Protein AF-A0A7J4LMT1-F1 (afdb_monomer_lite)

pLDDT: mean 94.05, std 6.97, range [49.12, 98.62]

Radius of gyration: 19.36 Å; chains: 1; bounding box: 52×40×55 Å

Foldseek 3Di:
DVVVVVVVVVVVLVVVLVVQVVLCVVLVAPLNVLVVVLSVLVCQQPDCDPVCVVVVDRLVLAAVSVLVSLLRNQLSVQLSVVRSPDHDDPLSNLVSNLRSLLSLLVLLVVLCVCLVVSVVVNGHHCSPPPDNLVSLVSSLVSLVVSVVSQVVCCVVVSAPCQLCVLVVLVVQLCPLAVVVCVVVVSDDDPVCVVNVVSNVVSSVVSVVSNVVSRPVPD

Secondary structure (DSSP, 8-state):
-HHHHHHHHHHHHHHHHHHHHHHHHHHTS-HHHHHHHHHHHHHHHH-SSSHHHHTS--GGGBHHHHHHHHHHHHHHHHHHHHHHHS---HHHHHHHHHHHHHHHHHHHHHHHHHHHHHHHTT-B-HHHHS-HHHHHHHHHHHHHHHHHHHHHHHHTTSS-GGGGGGHHHHHHHIIIIIHHHHHTTT---GGGHHHHHHHHHHHHHHHHHHHHHHHTT-

Structure (mmCIF, N/CA/C/O backbone):
data_AF-A0A7J4LMT1-F1
#
_entry.id   AF-A0A7J4LMT1-F1
#
loop_
_atom_site.group_PDB
_atom_site.id
_atom_site.type_symbol
_atom_site.label_atom_id
_atom_site.label_alt_id
_atom_site.label_comp_id
_atom_site.label_asym_id
_atom_site.label_entity_id
_atom_site.label_seq_id
_atom_site.pdbx_PDB_ins_code
_atom_site.Cartn_x
_atom_site.Cartn_y
_atom_site.Cartn_z
_atom_site.occupancy
_atom_site.B_iso_or_equiv
_atom_site.auth_seq_id
_atom_site.auth_comp_id
_atom_site.auth_asym_id
_atom_site.auth_atom_id
_atom_site.pdbx_PDB_model_num
ATOM 1 N N . SER A 1 1 ? 27.394 -1.613 14.111 1.00 83.00 1 SER A N 1
ATOM 2 C CA . SER A 1 1 ? 27.599 -3.050 13.812 1.00 83.00 1 SER A CA 1
ATOM 3 C C . SER A 1 1 ? 26.241 -3.722 13.589 1.00 83.00 1 SER A C 1
ATOM 5 O O . SER A 1 1 ? 25.228 -3.124 13.944 1.00 83.00 1 SER A O 1
ATOM 7 N N . LYS A 1 2 ? 26.179 -4.940 13.019 1.00 80.94 2 LYS A N 1
ATOM 8 C CA . LYS A 1 2 ? 24.916 -5.699 12.830 1.00 80.94 2 LYS A CA 1
ATOM 9 C C . LYS A 1 2 ? 24.119 -5.842 14.138 1.00 80.94 2 LYS A C 1
ATOM 11 O O . LYS A 1 2 ? 22.902 -5.702 14.136 1.00 80.94 2 LYS A O 1
ATOM 16 N N . ASN A 1 3 ? 24.821 -6.029 15.255 1.00 87.12 3 ASN A N 1
ATOM 17 C CA . ASN A 1 3 ? 24.217 -6.166 16.581 1.00 87.12 3 ASN A CA 1
ATOM 18 C C . ASN A 1 3 ? 23.537 -4.870 17.046 1.00 87.12 3 ASN A C 1
ATOM 20 O O . ASN A 1 3 ? 22.431 -4.930 17.572 1.00 87.12 3 ASN A O 1
ATOM 24 N N . SER A 1 4 ? 24.137 -3.702 16.784 1.00 91.81 4 SER A N 1
ATOM 25 C CA . SER A 1 4 ? 23.512 -2.409 17.102 1.00 91.81 4 SER A CA 1
ATOM 26 C C . SER A 1 4 ? 22.174 -2.234 16.382 1.00 91.81 4 SER A C 1
ATOM 28 O O . SER A 1 4 ? 21.208 -1.811 17.002 1.00 91.81 4 SER A O 1
ATOM 30 N N . ALA A 1 5 ? 22.090 -2.602 15.098 1.00 89.50 5 ALA A N 1
ATOM 31 C CA . ALA A 1 5 ? 20.853 -2.477 14.323 1.00 89.50 5 ALA A CA 1
ATOM 32 C C . ALA A 1 5 ? 19.734 -3.391 14.854 1.00 89.50 5 ALA A C 1
ATOM 34 O O . ALA A 1 5 ? 18.585 -2.965 14.937 1.00 89.50 5 ALA A O 1
ATOM 35 N N . ILE A 1 6 ? 20.072 -4.620 15.261 1.00 87.94 6 ILE A N 1
ATOM 36 C CA . ILE A 1 6 ? 19.113 -5.558 15.867 1.00 87.94 6 ILE A CA 1
ATOM 37 C C . ILE A 1 6 ? 18.591 -5.005 17.196 1.00 87.94 6 ILE A C 1
ATOM 39 O O . ILE A 1 6 ? 17.384 -4.985 17.412 1.00 87.94 6 ILE A O 1
ATOM 43 N N . ILE A 1 7 ? 19.486 -4.521 18.063 1.00 91.56 7 ILE A N 1
ATOM 44 C CA . ILE A 1 7 ? 19.114 -3.947 19.364 1.00 91.56 7 ILE A CA 1
ATOM 45 C C . ILE A 1 7 ? 18.220 -2.720 19.172 1.00 91.56 7 ILE A C 1
ATOM 47 O O . ILE A 1 7 ? 17.173 -2.630 19.805 1.00 91.56 7 ILE A O 1
ATOM 51 N N . ILE A 1 8 ? 18.585 -1.812 18.261 1.00 94.12 8 ILE A N 1
ATOM 52 C CA . ILE A 1 8 ? 17.772 -0.632 17.942 1.00 94.12 8 ILE A CA 1
ATOM 53 C C . ILE A 1 8 ? 16.391 -1.059 17.437 1.00 94.12 8 ILE A C 1
ATOM 55 O O . ILE A 1 8 ? 15.389 -0.556 17.931 1.00 94.12 8 ILE A O 1
ATOM 59 N N . SER A 1 9 ? 16.319 -2.016 16.506 1.00 91.75 9 SER A N 1
ATOM 60 C CA . SER A 1 9 ? 15.040 -2.524 15.997 1.00 91.75 9 SER A CA 1
ATOM 61 C C . SER A 1 9 ? 14.179 -3.114 17.114 1.00 91.75 9 SER A C 1
ATOM 63 O O . SER A 1 9 ? 12.991 -2.818 17.181 1.00 91.75 9 SER A O 1
ATOM 65 N N . LEU A 1 10 ? 14.758 -3.916 18.012 1.00 91.88 10 LEU A N 1
ATOM 66 C CA . LEU A 1 10 ? 14.037 -4.488 19.152 1.00 91.88 10 LEU A CA 1
ATOM 67 C C . LEU A 1 10 ? 13.510 -3.400 20.091 1.00 91.88 10 LEU A C 1
ATOM 69 O O . LEU A 1 10 ? 12.338 -3.431 20.450 1.00 91.88 10 LEU A O 1
ATOM 73 N N . ILE A 1 11 ? 14.342 -2.417 20.442 1.00 95.62 11 ILE A N 1
ATOM 74 C CA . ILE A 1 11 ? 13.939 -1.291 21.295 1.00 95.62 11 ILE A CA 1
ATOM 75 C C . ILE A 1 11 ? 12.791 -0.511 20.645 1.00 95.62 11 ILE A C 1
ATOM 77 O O . ILE A 1 11 ? 11.803 -0.225 21.312 1.00 95.62 11 ILE A O 1
ATOM 81 N N . VAL A 1 12 ? 12.876 -0.216 19.344 1.00 95.38 12 VAL A N 1
ATOM 82 C CA . VAL A 1 12 ? 11.820 0.506 18.617 1.00 95.38 12 VAL A CA 1
ATOM 83 C C . VAL A 1 12 ? 10.509 -0.282 18.608 1.00 95.38 12 VAL A C 1
ATOM 85 O O . VAL A 1 12 ? 9.461 0.300 18.876 1.00 95.38 12 VAL A O 1
ATOM 88 N N . TYR A 1 13 ? 10.548 -1.595 18.360 1.00 94.12 13 TYR A N 1
ATOM 89 C CA . TYR A 1 13 ? 9.349 -2.439 18.412 1.00 94.12 13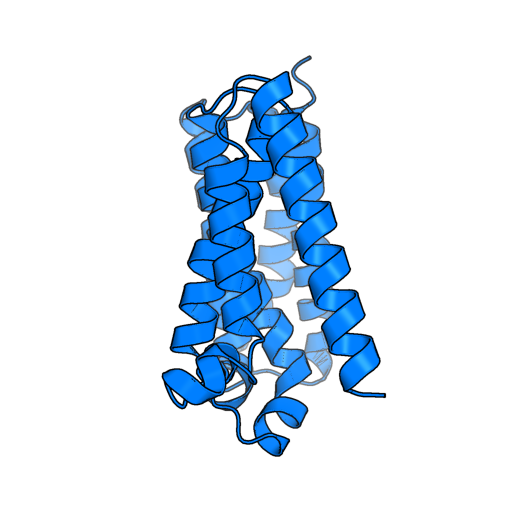 TYR A CA 1
ATOM 90 C C . TYR A 1 13 ? 8.757 -2.520 19.824 1.00 94.12 13 TYR A C 1
ATOM 92 O O . TYR A 1 13 ? 7.540 -2.448 19.971 1.00 94.12 13 TYR A O 1
ATOM 100 N N . LEU A 1 14 ? 9.590 -2.628 20.864 1.00 95.38 14 LEU A N 1
ATOM 101 C CA . LEU A 1 14 ? 9.129 -2.649 22.255 1.00 95.38 14 LEU A CA 1
ATOM 102 C C . LEU A 1 14 ? 8.484 -1.322 22.660 1.00 95.38 14 LEU A C 1
ATOM 104 O O . LEU A 1 14 ? 7.406 -1.335 23.247 1.00 95.38 14 LEU A O 1
ATOM 108 N N . ILE A 1 15 ? 9.103 -0.189 22.309 1.00 97.69 15 ILE A N 1
ATOM 109 C CA . ILE A 1 15 ? 8.527 1.142 22.543 1.00 97.69 15 ILE A CA 1
ATOM 110 C C . ILE A 1 15 ? 7.192 1.260 21.806 1.00 97.69 15 ILE A C 1
ATOM 112 O O . ILE A 1 15 ? 6.196 1.623 22.420 1.00 97.69 15 ILE A O 1
ATOM 116 N N . PHE A 1 16 ? 7.149 0.894 20.522 1.00 96.69 16 PHE A N 1
ATOM 117 C CA . PHE A 1 16 ? 5.925 0.923 19.725 1.00 96.69 16 PHE A CA 1
ATOM 118 C C . PHE A 1 16 ? 4.801 0.092 20.360 1.00 96.69 16 PHE A C 1
ATOM 120 O O . PHE A 1 16 ? 3.700 0.604 20.552 1.00 96.69 16 PHE A O 1
ATOM 127 N N . LEU A 1 17 ? 5.073 -1.163 20.734 1.00 96.94 17 LEU A N 1
ATOM 128 C CA . LEU A 1 17 ? 4.076 -2.044 21.346 1.00 96.94 17 LEU A CA 1
ATOM 129 C C . LEU A 1 17 ? 3.626 -1.542 22.722 1.00 96.94 17 LEU A C 1
ATOM 131 O O . LEU A 1 17 ? 2.436 -1.600 23.017 1.00 96.94 17 LEU A O 1
ATOM 135 N N . ALA A 1 18 ? 4.537 -1.004 23.538 1.00 97.81 18 ALA A N 1
ATOM 136 C CA . ALA A 1 18 ? 4.193 -0.403 24.825 1.00 97.81 18 ALA A CA 1
ATOM 137 C C . ALA A 1 18 ? 3.311 0.844 24.653 1.00 97.81 18 ALA A C 1
ATOM 139 O O . ALA A 1 18 ? 2.318 0.997 25.360 1.00 97.81 18 ALA A O 1
ATOM 140 N N . THR A 1 19 ? 3.625 1.710 23.682 1.00 97.88 19 THR A N 1
ATOM 141 C CA . THR A 1 19 ? 2.799 2.878 23.345 1.00 97.88 19 THR A CA 1
ATOM 142 C C . THR A 1 19 ? 1.418 2.455 22.858 1.00 97.88 19 THR A C 1
ATOM 144 O O . THR A 1 19 ? 0.416 2.983 23.332 1.00 97.88 19 THR A O 1
ATOM 147 N N . VAL A 1 20 ? 1.343 1.481 21.948 1.00 97.69 20 VAL A N 1
ATOM 148 C CA . VAL A 1 20 ? 0.069 0.948 21.455 1.00 97.69 20 VAL A CA 1
ATOM 149 C C . VAL A 1 20 ? -0.751 0.355 22.594 1.00 97.69 20 VAL A C 1
ATOM 151 O O . VAL A 1 20 ? -1.939 0.647 22.670 1.00 97.69 20 VAL A O 1
ATOM 154 N N . LEU A 1 21 ? -0.140 -0.437 23.480 1.00 98.12 21 LEU A N 1
ATOM 155 C CA . LEU A 1 21 ? -0.819 -1.021 24.636 1.00 98.12 21 LEU A CA 1
ATOM 156 C C . LEU A 1 21 ? -1.371 0.071 25.559 1.00 98.12 21 LEU A C 1
ATOM 158 O O . LEU A 1 21 ? -2.546 0.031 25.903 1.00 98.12 21 LEU A O 1
ATOM 162 N N . ALA A 1 22 ? -0.567 1.086 25.885 1.00 98.00 22 ALA A N 1
ATOM 163 C CA . ALA A 1 22 ? -1.003 2.204 26.717 1.00 98.00 22 ALA A CA 1
ATOM 164 C C . ALA A 1 22 ? -2.189 2.965 26.098 1.00 98.00 22 ALA A C 1
ATOM 166 O O . ALA A 1 22 ? -3.151 3.273 26.798 1.00 98.00 22 ALA A O 1
ATOM 167 N N . ILE A 1 23 ? -2.160 3.227 24.784 1.00 97.69 23 ILE A N 1
ATOM 168 C CA . ILE A 1 23 ? -3.283 3.861 24.070 1.00 97.69 23 ILE A CA 1
ATOM 169 C C . ILE A 1 23 ? -4.504 2.929 24.043 1.00 97.69 23 ILE A C 1
ATOM 171 O O . ILE A 1 23 ? -5.629 3.399 24.201 1.00 97.69 23 ILE A O 1
ATOM 175 N N . SER A 1 24 ? -4.296 1.622 23.861 1.00 97.75 24 SER A N 1
ATOM 176 C CA . SER A 1 24 ? -5.345 0.593 23.880 1.00 97.75 24 SER A CA 1
ATOM 177 C C . SER A 1 24 ? -6.113 0.617 25.200 1.00 97.75 24 SER A C 1
ATOM 179 O O . SER A 1 24 ? -7.333 0.749 25.186 1.00 97.75 24 SER A O 1
ATOM 181 N N . GLU A 1 25 ? -5.393 0.576 26.323 1.00 97.62 25 GLU A N 1
ATOM 182 C CA . GLU A 1 25 ? -5.969 0.621 27.670 1.00 97.62 25 GLU A CA 1
ATOM 183 C C . GLU A 1 25 ? -6.637 1.972 27.952 1.00 97.62 25 GLU A C 1
ATOM 185 O O . GLU A 1 25 ? -7.781 2.020 28.395 1.00 97.62 25 GLU A O 1
ATOM 190 N N . PHE A 1 26 ? -5.966 3.084 27.626 1.00 97.56 26 PHE A N 1
ATOM 191 C CA . PHE A 1 26 ? -6.499 4.428 27.870 1.00 97.56 26 PHE A CA 1
ATOM 192 C C . PHE A 1 26 ? -7.794 4.707 27.096 1.00 97.56 26 PHE A C 1
ATOM 194 O O . PHE A 1 26 ? -8.701 5.357 27.610 1.00 97.56 26 PHE A O 1
ATOM 201 N N . SER A 1 27 ? -7.886 4.229 25.853 1.00 96.81 27 SER A N 1
ATOM 202 C CA . SER A 1 27 ? -9.068 4.424 25.004 1.00 96.81 27 SER A CA 1
ATOM 203 C C . SER A 1 27 ? -10.137 3.339 25.167 1.00 96.81 27 SER A C 1
ATOM 205 O O . SER A 1 27 ? -11.237 3.511 24.648 1.00 96.81 27 SER A O 1
ATOM 207 N N . GLY A 1 28 ? -9.830 2.221 25.838 1.00 97.06 28 GLY A N 1
ATOM 208 C CA . GLY A 1 28 ? -10.712 1.053 25.933 1.00 97.06 28 GLY A CA 1
ATOM 209 C C . GLY A 1 28 ? -10.952 0.333 24.597 1.00 97.06 28 GLY A C 1
ATOM 210 O O . GLY A 1 28 ? -11.915 -0.421 24.463 1.00 97.06 28 GLY A O 1
ATOM 211 N N . ARG A 1 29 ? -10.110 0.572 23.584 1.00 97.12 29 ARG A N 1
ATOM 212 C CA . ARG A 1 29 ? -10.251 0.012 22.228 1.00 97.12 29 ARG A CA 1
ATOM 213 C C . ARG A 1 29 ? -9.186 -1.055 21.969 1.00 97.12 29 ARG A C 1
ATOM 215 O O . ARG A 1 29 ? -8.090 -0.960 22.514 1.00 97.12 29 ARG A O 1
ATOM 222 N N . PRO A 1 30 ? -9.429 -2.047 21.092 1.00 96.69 30 PRO A N 1
ATOM 223 C CA . PRO A 1 30 ? -8.517 -3.177 20.885 1.00 96.69 30 PRO A CA 1
ATOM 224 C C . PRO A 1 30 ? -7.349 -2.865 19.921 1.00 96.69 30 PRO A C 1
ATOM 226 O O . PRO A 1 30 ? -7.068 -3.643 19.010 1.00 96.69 30 PRO A O 1
ATOM 229 N N . LEU A 1 31 ? -6.647 -1.736 20.091 1.00 97.25 31 LEU A N 1
ATOM 230 C CA . LEU A 1 31 ? -5.538 -1.329 19.208 1.00 97.25 31 LEU A CA 1
ATOM 231 C C . LEU A 1 31 ? -4.405 -2.361 19.168 1.00 97.25 31 LEU A C 1
ATOM 233 O O . LEU A 1 31 ? -3.840 -2.613 18.100 1.00 97.25 31 LEU A O 1
ATOM 237 N N . ILE A 1 32 ? -4.096 -2.977 20.315 1.00 97.06 32 ILE A N 1
ATOM 238 C CA . ILE A 1 32 ? -3.008 -3.956 20.437 1.00 97.06 32 ILE A CA 1
ATOM 239 C C . ILE A 1 32 ? -3.206 -5.178 19.537 1.00 97.06 32 ILE A C 1
ATOM 241 O O . ILE A 1 32 ? -2.230 -5.725 19.033 1.00 97.06 32 ILE A O 1
ATOM 245 N N . VAL A 1 33 ? -4.454 -5.569 19.264 1.00 97.06 33 VAL A N 1
ATOM 246 C CA . VAL A 1 33 ? -4.754 -6.702 18.380 1.00 97.06 33 VAL A CA 1
ATOM 247 C C . VAL A 1 33 ? -4.309 -6.381 16.953 1.00 97.06 33 VAL A C 1
ATOM 249 O O . VAL A 1 33 ? -3.522 -7.117 16.360 1.00 97.06 33 VAL A O 1
ATOM 252 N N . PHE A 1 34 ? -4.750 -5.243 16.416 1.00 97.81 34 PHE A N 1
ATOM 253 C CA . PHE A 1 34 ? -4.480 -4.864 15.028 1.00 97.81 34 PHE A CA 1
ATOM 254 C C . PHE A 1 34 ? -3.018 -4.475 14.802 1.00 97.81 34 PHE A C 1
ATOM 256 O O . PHE A 1 34 ? -2.373 -4.991 13.886 1.00 97.81 34 PHE A O 1
ATOM 263 N N . PHE A 1 35 ? -2.461 -3.614 15.657 1.00 97.81 35 PHE A N 1
ATOM 264 C CA . PHE A 1 35 ? -1.059 -3.216 15.550 1.00 97.81 35 PHE A CA 1
ATOM 265 C C . PHE A 1 35 ? -0.094 -4.338 15.935 1.00 97.81 35 PHE A C 1
ATOM 267 O O . PHE A 1 35 ? 0.980 -4.423 15.345 1.00 97.81 35 PHE A O 1
ATOM 274 N N . GLY A 1 36 ? -0.467 -5.224 16.861 1.00 97.06 36 GLY A N 1
ATOM 275 C CA . GLY A 1 36 ? 0.318 -6.410 17.200 1.00 97.06 36 GLY A CA 1
ATOM 276 C C . GLY A 1 36 ? 0.421 -7.371 16.018 1.00 97.06 36 GLY A C 1
ATOM 277 O O . GLY A 1 36 ? 1.525 -7.747 15.631 1.00 97.06 36 GLY A O 1
ATOM 278 N N . MET A 1 37 ? -0.703 -7.699 15.369 1.00 97.19 37 MET A N 1
ATOM 279 C CA . MET A 1 37 ? -0.689 -8.510 14.145 1.00 97.19 37 MET A CA 1
ATOM 280 C C . MET A 1 37 ? 0.110 -7.841 13.018 1.00 97.19 37 MET A C 1
ATOM 282 O O . MET A 1 37 ? 0.912 -8.501 12.358 1.00 97.19 37 MET A O 1
ATOM 286 N N . TRP A 1 38 ? -0.062 -6.532 12.815 1.00 97.62 38 TRP A N 1
ATOM 287 C CA . TRP A 1 38 ? 0.724 -5.770 11.843 1.00 97.62 38 TRP A CA 1
ATOM 288 C C . TRP A 1 38 ? 2.233 -5.821 12.138 1.00 97.62 38 TRP A C 1
ATOM 290 O O . TRP A 1 38 ? 3.032 -6.075 11.233 1.00 97.62 38 TRP A O 1
ATOM 300 N N . ALA A 1 39 ? 2.631 -5.634 13.398 1.00 95.81 39 ALA A N 1
ATOM 301 C CA . ALA A 1 39 ? 4.025 -5.691 13.826 1.00 95.81 39 ALA A CA 1
ATOM 302 C C . ALA A 1 39 ? 4.616 -7.092 13.614 1.00 95.81 39 ALA A C 1
ATOM 304 O O . ALA A 1 39 ? 5.730 -7.219 13.115 1.00 95.81 39 ALA A O 1
ATOM 305 N N . LEU A 1 40 ? 3.859 -8.151 13.914 1.00 93.44 40 LEU A N 1
ATOM 306 C CA . LEU A 1 40 ? 4.288 -9.527 13.659 1.00 93.44 40 LEU A CA 1
ATOM 307 C C . LEU A 1 40 ? 4.498 -9.784 12.163 1.00 93.44 40 LEU A C 1
ATOM 309 O O . LEU A 1 40 ? 5.554 -10.277 11.775 1.00 93.44 40 LEU A O 1
ATOM 313 N N . ILE A 1 41 ? 3.542 -9.399 11.314 1.00 94.19 41 ILE A N 1
ATOM 314 C CA . ILE A 1 41 ? 3.643 -9.586 9.859 1.00 94.19 41 ILE A CA 1
ATOM 315 C C . ILE A 1 41 ? 4.839 -8.812 9.285 1.00 94.19 41 ILE A C 1
ATOM 317 O O . ILE A 1 41 ? 5.613 -9.357 8.498 1.00 94.19 41 ILE A O 1
ATOM 321 N N . THR A 1 42 ? 5.027 -7.553 9.685 1.00 93.12 42 THR A N 1
ATOM 322 C CA . THR A 1 42 ? 6.135 -6.716 9.188 1.00 93.12 42 THR A CA 1
ATOM 323 C C . THR A 1 42 ? 7.498 -7.169 9.713 1.00 93.12 42 THR A C 1
ATOM 325 O O . THR A 1 42 ? 8.480 -7.146 8.961 1.00 93.12 42 THR A O 1
ATOM 328 N N . TRP A 1 43 ? 7.559 -7.668 10.951 1.00 91.25 43 TRP A N 1
ATOM 329 C CA . TRP A 1 43 ? 8.738 -8.349 11.479 1.00 91.25 43 TRP A CA 1
ATOM 330 C C . TRP A 1 43 ? 9.061 -9.585 10.640 1.00 91.25 43 TRP A C 1
ATOM 332 O O . TRP A 1 43 ? 10.167 -9.699 10.115 1.00 91.25 43 TRP A O 1
ATOM 342 N N . TRP A 1 44 ? 8.086 -10.476 10.434 1.00 89.81 44 TRP A N 1
ATOM 343 C CA . TRP A 1 44 ? 8.250 -11.716 9.664 1.00 89.81 44 TRP A CA 1
ATOM 344 C C . TRP A 1 44 ? 8.646 -11.460 8.205 1.00 89.81 44 TRP A C 1
ATOM 346 O O . TRP A 1 44 ? 9.420 -12.221 7.625 1.00 89.81 44 TRP A O 1
ATOM 356 N N . TYR A 1 45 ? 8.169 -10.363 7.613 1.00 91.00 45 TYR A N 1
ATOM 357 C CA . TYR A 1 45 ? 8.567 -9.936 6.271 1.00 91.00 45 TYR A CA 1
ATOM 358 C C . TYR A 1 45 ? 10.079 -9.664 6.165 1.00 91.00 45 TYR A C 1
ATOM 360 O O . TYR A 1 45 ? 10.722 -9.985 5.156 1.00 91.00 45 TYR A O 1
ATOM 368 N N . SER A 1 46 ? 10.679 -9.109 7.219 1.00 85.69 46 SER A N 1
ATOM 369 C CA . SER A 1 46 ? 12.084 -8.686 7.218 1.00 85.69 46 SER A CA 1
ATOM 370 C C . SER A 1 46 ? 13.039 -9.647 7.922 1.00 85.69 46 SER A C 1
ATOM 372 O O . SER A 1 46 ? 14.242 -9.596 7.653 1.00 85.69 46 SER A O 1
ATOM 374 N N . ASP A 1 47 ? 12.530 -10.512 8.794 1.00 83.38 47 ASP A N 1
ATOM 375 C CA . ASP A 1 47 ? 13.348 -11.339 9.667 1.00 83.38 47 ASP A CA 1
ATOM 376 C C . ASP A 1 47 ? 14.130 -12.414 8.899 1.00 83.38 47 ASP A C 1
ATOM 378 O O . ASP A 1 47 ? 13.602 -13.198 8.113 1.00 83.38 47 ASP A O 1
ATOM 382 N N . THR A 1 48 ? 15.433 -12.444 9.160 1.00 76.56 48 THR A N 1
ATOM 383 C CA . THR A 1 48 ? 16.381 -13.445 8.644 1.00 76.56 48 THR A CA 1
ATOM 384 C C . THR A 1 48 ? 17.029 -14.248 9.770 1.00 76.56 48 THR A C 1
ATOM 386 O O . THR A 1 48 ? 17.784 -15.180 9.503 1.00 76.56 48 THR A O 1
ATOM 389 N N . ILE A 1 49 ? 16.775 -13.876 11.028 1.00 74.50 49 ILE A N 1
ATOM 390 C CA . ILE A 1 49 ? 17.528 -14.339 12.191 1.00 74.50 49 ILE A CA 1
ATOM 391 C C . ILE A 1 49 ? 16.722 -15.358 12.984 1.00 74.50 49 ILE A C 1
ATOM 393 O O . ILE A 1 49 ? 17.244 -16.439 13.236 1.00 74.50 49 ILE A O 1
ATOM 397 N N . PHE A 1 50 ? 15.483 -15.049 13.368 1.00 74.06 50 PHE A N 1
ATOM 398 C CA . PHE A 1 50 ? 14.688 -15.966 14.186 1.00 74.06 50 PHE A CA 1
ATOM 399 C C . PHE A 1 50 ? 13.870 -16.902 13.297 1.00 74.06 50 PHE A C 1
ATOM 401 O O . PHE A 1 50 ? 14.155 -18.095 13.201 1.00 74.06 50 PHE A O 1
ATOM 408 N N . LEU A 1 51 ? 12.905 -16.356 12.569 1.00 66.69 51 LEU A N 1
ATOM 409 C CA . LEU A 1 51 ? 11.997 -17.128 11.723 1.00 66.69 51 LEU A CA 1
ATOM 410 C C . LEU A 1 51 ? 12.633 -17.542 10.410 1.00 66.69 51 LEU A C 1
ATOM 412 O O . LEU A 1 51 ? 12.403 -18.658 9.960 1.00 66.69 51 LEU A O 1
ATOM 416 N N . GLY A 1 52 ? 13.508 -16.706 9.845 1.00 68.38 52 GLY A N 1
ATOM 417 C CA . GLY A 1 52 ? 14.295 -17.096 8.676 1.00 68.38 52 GLY A CA 1
ATOM 418 C C . GLY A 1 52 ? 15.131 -18.358 8.927 1.00 68.38 52 GLY A C 1
ATOM 419 O O . GLY A 1 52 ? 15.316 -19.154 8.012 1.00 68.38 52 GLY A O 1
ATOM 420 N N . ARG A 1 53 ? 15.580 -18.586 10.172 1.00 74.12 53 ARG A N 1
ATOM 421 C CA . ARG A 1 53 ? 16.266 -19.826 10.572 1.00 74.12 53 ARG A CA 1
ATOM 422 C C . ARG A 1 53 ? 15.308 -20.971 10.888 1.00 74.12 53 ARG A C 1
ATOM 424 O O . ARG A 1 53 ? 15.629 -22.105 10.564 1.00 74.12 53 ARG A O 1
ATOM 431 N N . LEU A 1 54 ? 14.165 -20.686 11.514 1.00 75.88 54 LEU A N 1
ATOM 432 C CA . LEU A 1 54 ? 13.201 -21.712 11.925 1.00 75.88 54 LEU A CA 1
ATOM 433 C C . LEU A 1 54 ? 12.419 -22.293 10.742 1.00 75.88 54 LEU A C 1
ATOM 435 O O . LEU A 1 54 ? 12.257 -23.503 10.647 1.00 75.88 54 LEU A O 1
ATOM 439 N N . VAL A 1 55 ? 11.945 -21.435 9.840 1.00 73.94 55 VAL A N 1
ATOM 440 C CA . VAL A 1 55 ? 11.135 -21.829 8.678 1.00 73.94 55 VAL A CA 1
ATOM 441 C C . VAL A 1 55 ? 11.994 -21.990 7.414 1.00 73.94 55 VAL A C 1
ATOM 443 O O . VAL A 1 55 ? 11.537 -22.518 6.405 1.00 73.94 55 VAL A O 1
ATOM 446 N N . GLY A 1 56 ? 13.251 -21.535 7.445 1.00 72.38 56 GLY A N 1
ATOM 447 C CA . GLY A 1 56 ? 14.194 -21.646 6.327 1.00 72.38 56 GLY A CA 1
ATOM 448 C C . GLY A 1 56 ? 13.915 -20.696 5.156 1.00 72.38 56 GLY A C 1
ATOM 449 O O . GLY A 1 56 ? 14.643 -20.722 4.165 1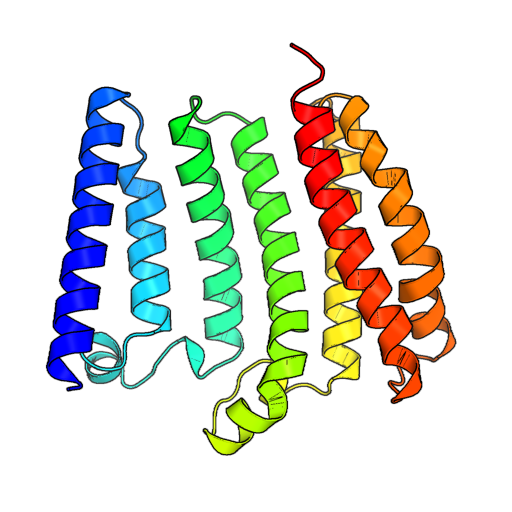.00 72.38 56 GLY A O 1
ATOM 450 N N . PHE A 1 57 ? 12.888 -19.844 5.247 1.00 73.38 57 PHE A N 1
ATOM 451 C CA . PHE A 1 57 ? 12.557 -18.854 4.224 1.00 73.38 57 PHE A CA 1
ATOM 452 C C . PHE A 1 57 ? 12.208 -17.492 4.833 1.00 73.38 57 PHE A C 1
ATOM 454 O O . PHE A 1 57 ? 11.687 -17.394 5.942 1.00 73.38 57 PHE A O 1
ATOM 461 N N . ARG A 1 58 ? 12.480 -16.423 4.079 1.00 83.25 58 ARG A N 1
ATOM 462 C CA . ARG A 1 58 ? 12.072 -15.050 4.401 1.00 83.25 58 ARG A CA 1
ATOM 463 C C . ARG A 1 58 ? 10.893 -14.679 3.510 1.00 83.25 58 ARG A C 1
ATOM 465 O O . ARG A 1 58 ? 11.003 -14.788 2.298 1.00 83.25 58 ARG A O 1
ATOM 472 N N . ILE A 1 59 ? 9.793 -14.185 4.077 1.00 85.38 59 ILE A N 1
ATOM 473 C CA . ILE A 1 59 ? 8.556 -13.914 3.317 1.00 85.38 59 ILE A CA 1
ATOM 474 C C . ILE A 1 59 ? 8.799 -12.953 2.136 1.00 85.38 59 ILE A C 1
ATOM 476 O O . ILE A 1 59 ? 8.277 -13.179 1.046 1.00 85.38 59 ILE A O 1
ATOM 480 N N . LYS A 1 60 ? 9.655 -11.935 2.318 1.00 87.06 60 LYS A N 1
ATOM 481 C CA . LYS A 1 60 ? 10.037 -10.984 1.259 1.00 87.06 60 LYS A CA 1
ATOM 482 C C . LYS A 1 60 ? 10.658 -11.641 0.015 1.00 87.06 60 LYS A C 1
ATOM 484 O O . LYS A 1 60 ? 10.610 -11.054 -1.056 1.00 87.06 60 LYS A O 1
ATOM 489 N N . THR A 1 61 ? 11.268 -12.823 0.113 1.00 87.56 61 THR A N 1
ATOM 490 C CA . THR A 1 61 ? 12.013 -13.397 -1.025 1.00 87.56 61 THR A CA 1
ATOM 491 C C . THR A 1 61 ? 11.115 -14.009 -2.094 1.00 87.56 61 THR A C 1
ATOM 493 O O . THR A 1 61 ? 11.627 -14.412 -3.139 1.00 87.56 61 THR A O 1
ATOM 496 N N . HIS A 1 62 ? 9.801 -14.080 -1.865 1.00 92.75 62 HIS A N 1
ATOM 497 C CA . HIS A 1 62 ? 8.848 -14.671 -2.793 1.00 92.75 62 HIS A CA 1
ATOM 498 C C . HIS A 1 62 ? 7.625 -13.771 -2.994 1.00 92.75 62 HIS A C 1
ATOM 500 O O . HIS A 1 62 ? 7.015 -13.320 -2.025 1.00 92.75 62 HIS A O 1
ATOM 506 N N . PHE A 1 63 ? 7.208 -13.586 -4.248 1.00 93.88 63 PHE A N 1
ATOM 507 C CA . PHE A 1 63 ? 6.108 -12.701 -4.638 1.00 93.88 63 PHE A CA 1
ATOM 508 C C . PHE A 1 63 ? 4.792 -13.032 -3.917 1.00 93.88 63 PHE A C 1
ATOM 510 O O . PHE A 1 63 ? 4.087 -12.130 -3.486 1.00 93.88 63 PHE A O 1
ATOM 517 N N . VAL A 1 64 ? 4.476 -14.318 -3.705 1.00 94.44 64 VAL A N 1
ATOM 518 C CA . VAL A 1 64 ? 3.285 -14.727 -2.927 1.00 94.44 64 VAL A CA 1
ATOM 519 C C . VAL A 1 64 ? 3.365 -14.226 -1.484 1.00 94.44 64 VAL A C 1
ATOM 521 O O . VAL A 1 64 ? 2.384 -13.714 -0.952 1.00 94.44 64 VAL A O 1
ATOM 524 N N . GLY A 1 65 ? 4.534 -14.350 -0.853 1.00 93.00 65 GLY A N 1
ATOM 525 C CA . GLY A 1 65 ? 4.745 -13.893 0.516 1.00 93.00 65 GLY A CA 1
ATOM 526 C C . GLY A 1 65 ? 4.610 -12.377 0.629 1.00 93.00 65 GLY A C 1
ATOM 527 O O . GLY A 1 65 ? 3.943 -11.870 1.531 1.00 93.00 65 GLY A O 1
ATOM 528 N N . GLU A 1 66 ? 5.186 -11.651 -0.323 1.00 93.19 66 GLU A N 1
ATOM 529 C CA . GLU A 1 66 ? 5.067 -10.200 -0.409 1.00 93.19 66 GLU A CA 1
ATOM 530 C C . GLU A 1 66 ? 3.621 -9.751 -0.657 1.00 93.19 66 GLU A C 1
ATOM 532 O O . GLU A 1 66 ? 3.124 -8.880 0.055 1.00 93.19 66 GLU A O 1
ATOM 537 N N . PHE A 1 67 ? 2.902 -10.409 -1.570 1.00 95.94 67 PHE A N 1
ATOM 538 C CA . PHE A 1 67 ? 1.483 -10.154 -1.812 1.00 95.94 67 PHE A CA 1
ATOM 539 C C . PHE A 1 67 ? 0.655 -10.309 -0.535 1.00 95.94 67 PHE A C 1
ATOM 541 O O . PHE A 1 67 ? -0.060 -9.386 -0.153 1.00 95.94 67 PHE A O 1
ATOM 548 N N . VAL A 1 68 ? 0.787 -11.447 0.155 1.00 95.50 68 VAL A N 1
ATOM 549 C CA . VAL A 1 68 ? 0.054 -11.725 1.401 1.00 95.50 68 VAL A CA 1
ATOM 550 C C . VAL A 1 68 ? 0.431 -10.725 2.494 1.00 95.50 68 VAL A C 1
ATOM 552 O O . VAL A 1 68 ? -0.443 -10.247 3.214 1.00 95.50 68 VAL A O 1
ATOM 555 N N . THR A 1 69 ? 1.711 -10.352 2.586 1.00 95.56 69 THR A N 1
ATOM 556 C CA . THR A 1 69 ? 2.181 -9.346 3.549 1.00 95.56 69 THR A CA 1
ATOM 557 C C . THR A 1 69 ? 1.465 -8.024 3.327 1.00 95.56 69 THR A C 1
ATOM 559 O O . THR A 1 69 ? 0.873 -7.498 4.262 1.00 95.56 69 THR A O 1
ATOM 562 N N . TYR A 1 70 ? 1.482 -7.486 2.106 1.00 96.06 70 TYR A N 1
ATOM 563 C CA . TYR A 1 70 ? 0.853 -6.196 1.824 1.00 96.06 70 TYR A CA 1
ATOM 564 C C . TYR A 1 70 ? -0.676 -6.270 1.928 1.00 96.06 70 TYR A C 1
ATOM 566 O O . TYR A 1 70 ? -1.288 -5.335 2.444 1.00 96.06 70 TYR A O 1
ATOM 574 N N . LEU A 1 71 ? -1.281 -7.389 1.515 1.00 96.50 71 LEU A N 1
ATOM 575 C CA . LEU A 1 71 ? -2.726 -7.612 1.583 1.00 96.50 71 LEU A CA 1
ATOM 576 C C . LEU A 1 71 ? -3.249 -7.613 3.023 1.00 96.50 71 LEU A C 1
ATOM 578 O O . LEU A 1 71 ? -4.359 -7.151 3.255 1.00 96.50 71 LEU A O 1
ATOM 582 N N . LEU A 1 72 ? -2.472 -8.124 3.982 1.00 96.94 72 LEU A N 1
ATOM 583 C CA . LEU A 1 72 ? -2.877 -8.201 5.388 1.00 96.94 72 LEU A CA 1
ATOM 584 C C . LEU A 1 72 ? -2.376 -7.010 6.210 1.00 96.94 72 LEU A C 1
ATOM 586 O O . LEU A 1 72 ? -3.140 -6.416 6.969 1.00 96.94 72 LEU A O 1
ATOM 590 N N . ALA A 1 73 ? -1.102 -6.640 6.062 1.00 97.44 73 ALA A N 1
ATOM 591 C CA . ALA A 1 73 ? -0.473 -5.624 6.897 1.00 97.44 73 ALA A CA 1
ATOM 592 C C . ALA A 1 73 ? -1.122 -4.250 6.710 1.00 97.44 73 ALA A C 1
ATOM 594 O O . ALA A 1 73 ? -1.380 -3.567 7.698 1.00 97.44 73 ALA A O 1
ATOM 595 N N . TYR A 1 74 ? -1.419 -3.840 5.473 1.00 97.12 74 TYR A N 1
ATOM 596 C CA . TYR A 1 74 ? -1.998 -2.517 5.238 1.00 97.12 74 TYR A CA 1
ATOM 597 C C . TYR A 1 74 ? -3.398 -2.368 5.837 1.00 97.12 74 TYR A C 1
ATOM 599 O O . TYR A 1 74 ? -3.582 -1.430 6.610 1.00 97.12 74 TYR A O 1
ATOM 607 N N . PRO A 1 75 ? -4.362 -3.277 5.591 1.00 98.06 75 PRO A N 1
ATOM 608 C CA . PRO A 1 75 ? -5.662 -3.192 6.248 1.00 98.06 75 PRO A CA 1
ATOM 609 C C . PRO A 1 75 ? -5.571 -3.226 7.776 1.00 98.06 75 PRO A C 1
ATOM 611 O O . PRO A 1 75 ? -6.234 -2.425 8.430 1.00 98.06 75 PRO A O 1
ATOM 614 N N . LEU A 1 76 ? -4.722 -4.085 8.357 1.00 98.38 76 LEU A N 1
ATOM 615 C CA . LEU A 1 76 ? -4.521 -4.140 9.813 1.00 98.38 76 LEU A CA 1
ATOM 616 C C . LEU A 1 76 ? -3.975 -2.820 10.364 1.00 98.38 76 LEU A C 1
ATOM 618 O O . LEU A 1 76 ? -4.499 -2.305 11.350 1.00 98.38 76 LEU A O 1
ATOM 622 N N . TYR A 1 77 ? -2.970 -2.243 9.703 1.00 98.19 77 TYR A N 1
ATOM 623 C CA . TYR A 1 77 ? -2.430 -0.934 10.060 1.00 98.19 77 TYR A CA 1
ATOM 624 C C . TYR A 1 77 ? -3.498 0.158 9.954 1.00 98.19 77 TYR A C 1
ATOM 626 O O . TYR A 1 77 ? -3.660 0.954 10.875 1.00 98.19 77 TYR A O 1
ATOM 634 N N . THR A 1 78 ? -4.270 0.172 8.864 1.00 97.81 78 THR A N 1
ATOM 635 C CA . THR A 1 78 ? -5.346 1.144 8.653 1.00 97.81 78 THR A CA 1
ATOM 636 C C . THR A 1 78 ? -6.426 1.041 9.729 1.00 97.81 78 THR A C 1
ATOM 638 O O . THR A 1 78 ? -6.845 2.072 10.249 1.00 97.81 78 THR A O 1
ATOM 641 N N . VAL A 1 79 ? -6.848 -0.171 10.112 1.00 98.12 79 VAL A N 1
ATOM 642 C CA . VAL A 1 79 ? -7.795 -0.356 11.226 1.00 98.12 79 VAL A CA 1
ATOM 643 C C . VAL A 1 79 ? -7.175 0.080 12.555 1.00 98.12 79 VAL A C 1
ATOM 645 O O . VAL A 1 79 ? -7.838 0.761 13.332 1.00 98.12 79 VAL A O 1
ATOM 648 N N . GLY A 1 80 ? -5.906 -0.247 12.809 1.00 97.88 80 GLY A N 1
ATOM 649 C CA . GLY A 1 80 ? -5.194 0.195 14.010 1.00 97.88 80 GLY A CA 1
ATOM 650 C C . GLY A 1 80 ? -5.170 1.720 14.145 1.00 97.88 80 GLY A C 1
ATOM 651 O O . GLY A 1 80 ? -5.517 2.248 15.198 1.00 97.88 80 GLY A O 1
ATOM 652 N N . VAL A 1 81 ? -4.844 2.433 13.061 1.00 96.88 81 VAL A N 1
ATOM 653 C CA . VAL A 1 81 ? -4.872 3.905 13.021 1.00 96.88 81 VAL A CA 1
ATOM 654 C C . VAL A 1 81 ? -6.293 4.439 13.200 1.00 96.88 81 VAL A C 1
ATOM 656 O O . VAL A 1 81 ? -6.491 5.390 13.949 1.00 96.88 81 VAL A O 1
ATOM 659 N N . TRP A 1 82 ? -7.294 3.823 12.565 1.00 96.94 82 TRP A N 1
ATOM 660 C CA . TRP A 1 82 ? -8.700 4.207 12.729 1.00 96.94 82 TRP A CA 1
ATOM 661 C C . TRP A 1 82 ? -9.141 4.153 14.199 1.00 96.94 82 TRP A C 1
ATOM 663 O O . TRP A 1 82 ? -9.757 5.096 14.699 1.00 96.94 82 TRP A O 1
ATOM 673 N N . LEU A 1 83 ? -8.749 3.087 14.904 1.00 97.31 83 LEU A N 1
ATOM 674 C CA . LEU A 1 83 ? -9.075 2.867 16.313 1.00 97.31 83 LEU A CA 1
ATOM 675 C C . LEU A 1 83 ? -8.442 3.882 17.274 1.00 97.31 83 LEU A C 1
ATOM 677 O O . LEU A 1 83 ? -8.955 4.073 18.377 1.00 97.31 83 LEU A O 1
ATOM 681 N N . ILE A 1 84 ? -7.380 4.589 16.869 1.00 96.81 84 ILE A N 1
ATOM 682 C CA . ILE A 1 84 ? -6.840 5.710 17.659 1.00 96.81 84 ILE A CA 1
ATOM 683 C C . ILE A 1 84 ? -7.901 6.807 17.805 1.00 96.81 84 ILE A C 1
ATOM 685 O O . ILE A 1 84 ? -8.065 7.381 18.880 1.00 96.81 84 ILE A O 1
ATOM 689 N N . TYR A 1 85 ? -8.662 7.073 16.744 1.00 94.50 85 TYR A N 1
ATOM 690 C CA . TYR A 1 85 ? -9.570 8.215 16.686 1.00 94.50 85 TYR A CA 1
ATOM 691 C C . TYR A 1 85 ? -11.019 7.858 17.025 1.00 94.50 85 TYR A C 1
ATOM 693 O O . TYR A 1 85 ? -11.722 8.671 17.622 1.00 94.50 85 TYR A O 1
ATOM 701 N N . THR A 1 86 ? -11.488 6.658 16.680 1.00 95.62 86 THR A N 1
ATOM 702 C CA . THR A 1 86 ? -12.896 6.272 16.869 1.00 95.62 86 THR A CA 1
ATOM 703 C C . THR A 1 86 ? -13.075 4.757 16.971 1.00 95.62 86 THR A C 1
ATOM 705 O O . THR A 1 86 ? -12.146 4.001 16.711 1.00 95.62 86 THR A O 1
ATOM 708 N N . ASP A 1 87 ? -14.265 4.297 17.351 1.00 96.81 87 ASP A N 1
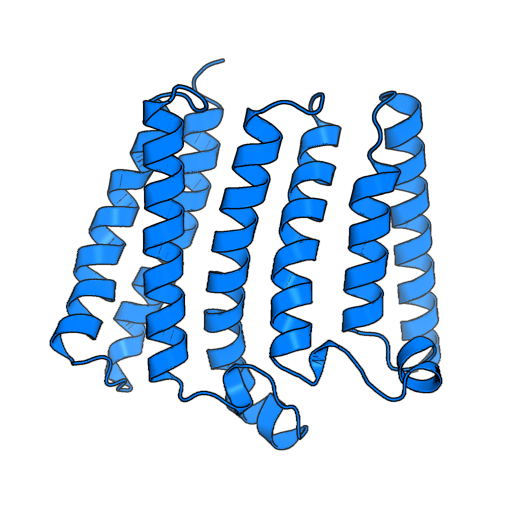ATOM 709 C CA . ASP A 1 87 ? -14.560 2.869 17.470 1.00 96.81 87 ASP A CA 1
ATOM 710 C C . ASP A 1 87 ? -14.644 2.181 16.101 1.00 96.81 87 ASP A C 1
ATOM 712 O O . ASP A 1 87 ? -14.843 2.810 15.049 1.00 96.81 87 ASP A O 1
ATOM 716 N N . LEU A 1 88 ? -14.501 0.852 16.108 1.00 97.12 88 LEU A N 1
ATOM 717 C CA . LEU A 1 88 ? -14.630 0.063 14.892 1.00 97.12 88 LEU A CA 1
ATOM 718 C C . LEU A 1 88 ? -16.057 0.179 14.358 1.00 97.12 88 LEU A C 1
ATOM 720 O O . LEU A 1 88 ? -17.025 -0.187 15.018 1.00 97.12 88 LEU A O 1
ATOM 724 N N . ASN A 1 89 ? -16.177 0.660 13.130 1.00 96.38 89 ASN A N 1
ATOM 725 C CA . ASN A 1 89 ? -17.449 0.796 12.445 1.00 96.38 89 ASN A CA 1
ATOM 726 C C . ASN A 1 89 ? -17.288 0.438 10.964 1.00 96.38 89 ASN A C 1
ATOM 728 O O . ASN A 1 89 ? -16.181 0.199 10.474 1.00 96.38 89 ASN A O 1
ATOM 732 N N . VAL A 1 90 ? -18.407 0.417 10.239 1.00 96.94 90 VAL A N 1
ATOM 733 C CA . VAL A 1 90 ? -18.435 0.048 8.817 1.00 96.94 90 VAL A CA 1
ATOM 734 C C . VAL A 1 90 ? -17.510 0.937 7.980 1.00 96.94 90 VAL A C 1
ATOM 736 O O . VAL A 1 90 ? -16.832 0.426 7.092 1.00 96.94 90 VAL A O 1
ATOM 739 N N . LYS A 1 91 ? -17.413 2.241 8.285 1.00 96.19 91 LYS A N 1
ATOM 740 C CA . LYS A 1 91 ? -16.531 3.165 7.551 1.00 96.19 91 LYS A CA 1
ATOM 741 C C . LYS A 1 91 ? -15.063 2.767 7.703 1.00 96.19 91 LYS A C 1
ATOM 743 O O . LYS A 1 91 ? -14.352 2.727 6.705 1.00 96.19 91 LYS A O 1
ATOM 748 N N . GLY A 1 92 ? -14.635 2.411 8.915 1.00 96.06 92 GLY A N 1
ATOM 749 C CA . GLY A 1 92 ? -13.266 1.960 9.182 1.00 96.06 92 GLY A CA 1
ATOM 750 C C . GLY A 1 92 ? -12.909 0.655 8.469 1.00 96.06 92 GLY A C 1
ATOM 751 O O . GLY A 1 92 ? -11.832 0.547 7.885 1.00 96.06 92 GLY A O 1
ATOM 752 N N . VAL A 1 93 ? -13.829 -0.315 8.447 1.00 97.69 93 VAL A N 1
ATOM 753 C CA . VAL A 1 93 ? -13.637 -1.597 7.738 1.00 97.69 93 VAL A CA 1
ATOM 754 C C . VAL A 1 93 ? -13.575 -1.395 6.223 1.00 97.69 93 VAL A C 1
ATOM 756 O O . VAL A 1 93 ? -12.711 -1.940 5.543 1.00 97.69 93 VAL A O 1
ATOM 759 N N . VAL A 1 94 ? -14.472 -0.579 5.673 1.00 97.50 94 VAL A N 1
ATOM 760 C CA . VAL A 1 94 ? -14.469 -0.260 4.243 1.00 97.50 94 VAL A CA 1
ATOM 761 C C . VAL A 1 94 ? -13.204 0.505 3.854 1.00 97.50 94 VAL A C 1
ATOM 763 O O . VAL A 1 94 ? -12.590 0.212 2.827 1.00 97.50 94 VAL A O 1
ATOM 766 N N . PHE A 1 95 ? -12.781 1.462 4.683 1.00 96.69 95 PHE A N 1
ATOM 767 C CA . PHE A 1 95 ? -11.557 2.215 4.447 1.00 96.69 95 PHE A CA 1
ATOM 768 C C . PHE A 1 95 ? -10.323 1.306 4.447 1.00 96.69 95 PHE A C 1
ATOM 770 O O . PHE A 1 95 ? -9.485 1.426 3.555 1.00 96.69 95 PHE A O 1
ATOM 777 N N . SER A 1 96 ? -10.228 0.345 5.369 1.00 97.81 96 SER A N 1
ATOM 778 C CA . SER A 1 96 ? -9.103 -0.595 5.397 1.00 97.81 96 SER A CA 1
ATOM 779 C C . SER A 1 96 ? -9.053 -1.508 4.170 1.00 97.81 96 SER A C 1
ATOM 781 O O . SER A 1 96 ? -7.967 -1.749 3.643 1.00 97.81 96 SER A O 1
ATOM 783 N N . LEU A 1 97 ? -10.206 -1.936 3.642 1.00 97.81 97 LEU A N 1
ATOM 784 C CA . LEU A 1 97 ? -10.285 -2.689 2.386 1.00 97.81 97 LEU A CA 1
ATOM 785 C C . LEU A 1 97 ? -9.771 -1.867 1.193 1.00 97.81 97 LEU A C 1
ATOM 787 O O . LEU A 1 97 ? -8.958 -2.355 0.406 1.00 97.81 97 LEU A O 1
ATOM 791 N N . ILE A 1 98 ? -10.212 -0.610 1.079 1.00 97.69 98 ILE A N 1
ATOM 792 C CA . ILE A 1 98 ? -9.758 0.325 0.037 1.00 97.69 98 ILE A CA 1
ATOM 793 C C . ILE A 1 98 ? -8.240 0.524 0.129 1.00 97.69 98 ILE A C 1
ATOM 795 O O . ILE A 1 98 ? -7.544 0.464 -0.888 1.00 97.69 98 ILE A O 1
ATOM 799 N N . MET A 1 99 ? -7.716 0.698 1.346 1.00 97.25 99 MET A N 1
ATOM 800 C CA . MET A 1 99 ? -6.279 0.827 1.585 1.00 97.25 99 MET A CA 1
ATOM 801 C C . MET A 1 99 ? -5.503 -0.451 1.258 1.00 97.25 99 MET A C 1
ATOM 803 O O . MET A 1 99 ? -4.374 -0.354 0.786 1.00 97.25 99 MET A O 1
ATOM 807 N N . GLY A 1 100 ? -6.099 -1.633 1.423 1.00 97.56 100 GLY A N 1
ATOM 808 C CA . GLY A 1 100 ? -5.516 -2.895 0.965 1.00 97.56 100 GLY A CA 1
ATOM 809 C C . GLY A 1 100 ? -5.313 -2.925 -0.552 1.00 97.56 100 GLY A C 1
ATOM 810 O O . GLY A 1 100 ? -4.211 -3.201 -1.022 1.00 97.56 100 GLY A O 1
ATOM 811 N N . VAL A 1 101 ? -6.337 -2.563 -1.333 1.00 98.06 101 VAL A N 1
ATOM 812 C CA . VAL A 1 101 ? -6.230 -2.489 -2.806 1.00 98.06 101 VAL A CA 1
ATOM 813 C C . VAL A 1 101 ? -5.185 -1.456 -3.232 1.00 98.06 101 VAL A C 1
ATOM 815 O O . VAL A 1 101 ? -4.341 -1.734 -4.090 1.00 98.06 101 VAL A O 1
ATOM 818 N N . PHE A 1 102 ? -5.197 -0.285 -2.591 1.00 97.25 102 PHE A N 1
ATOM 819 C CA . PHE A 1 102 ? -4.201 0.762 -2.805 1.00 97.25 102 PHE A CA 1
ATOM 820 C C . PHE A 1 102 ? -2.775 0.265 -2.525 1.00 97.25 102 PHE A C 1
ATOM 822 O O . PHE A 1 102 ? -1.862 0.505 -3.315 1.00 97.25 102 PHE A O 1
ATOM 829 N N . ALA A 1 103 ? -2.584 -0.479 -1.436 1.00 97.25 103 ALA A N 1
ATOM 830 C CA . ALA A 1 103 ? -1.293 -1.025 -1.042 1.00 97.25 103 ALA A CA 1
ATOM 831 C C . ALA A 1 103 ? -0.743 -2.040 -2.042 1.00 97.25 103 ALA A C 1
ATOM 833 O O . ALA A 1 103 ? 0.437 -1.969 -2.379 1.00 97.25 103 ALA A O 1
ATOM 834 N N . ILE A 1 104 ? -1.581 -2.947 -2.557 1.00 98.06 104 ILE A N 1
ATOM 835 C CA . ILE A 1 104 ? -1.154 -3.894 -3.598 1.00 98.06 104 ILE A CA 1
ATOM 836 C C . ILE A 1 104 ? -0.768 -3.143 -4.875 1.00 98.06 104 ILE A C 1
ATOM 838 O O . ILE A 1 104 ? 0.239 -3.476 -5.497 1.00 98.06 104 ILE A O 1
ATOM 842 N N . SER A 1 105 ? -1.506 -2.093 -5.252 1.00 97.88 105 SER A N 1
ATOM 843 C CA . SER A 1 105 ? -1.093 -1.250 -6.377 1.00 97.88 105 SER A CA 1
ATOM 844 C C . SER A 1 105 ? 0.273 -0.610 -6.118 1.00 97.88 105 SER A C 1
ATOM 846 O O . SER A 1 105 ? 1.145 -0.629 -6.984 1.00 97.88 105 SER A O 1
ATOM 848 N N . GLY A 1 106 ? 0.477 -0.058 -4.920 1.00 96.38 106 GLY A N 1
ATOM 849 C CA . GLY A 1 106 ? 1.752 0.520 -4.503 1.00 96.38 106 GLY A CA 1
ATOM 850 C C . GLY A 1 106 ? 2.897 -0.493 -4.529 1.00 96.38 106 GLY A C 1
ATOM 851 O O . GLY A 1 106 ? 3.988 -0.147 -4.973 1.00 96.38 106 GLY A O 1
ATOM 852 N N . LEU A 1 107 ? 2.644 -1.744 -4.133 1.00 96.44 107 LEU A N 1
ATOM 853 C CA . LEU A 1 107 ? 3.607 -2.842 -4.213 1.00 96.44 107 LEU A CA 1
ATOM 854 C C . LEU A 1 107 ? 4.077 -3.071 -5.656 1.00 96.44 107 LEU A C 1
ATOM 856 O O . LEU A 1 107 ? 5.280 -3.072 -5.899 1.00 96.44 107 LEU A O 1
ATOM 860 N N . MET A 1 108 ? 3.155 -3.178 -6.620 1.00 97.06 108 MET A N 1
ATOM 861 C CA . MET A 1 108 ? 3.520 -3.355 -8.035 1.00 97.06 108 MET A CA 1
ATOM 862 C C . MET A 1 108 ? 4.416 -2.213 -8.540 1.00 97.06 108 MET A C 1
ATOM 864 O O . MET A 1 108 ? 5.381 -2.441 -9.267 1.00 97.06 108 MET A O 1
ATOM 868 N N . LEU A 1 109 ? 4.108 -0.972 -8.143 1.00 95.19 109 LEU A N 1
ATOM 869 C CA . LEU A 1 109 ? 4.856 0.215 -8.566 1.00 95.19 109 LEU A CA 1
ATOM 870 C C . LEU A 1 109 ? 6.202 0.375 -7.859 1.00 95.19 109 LEU A C 1
ATOM 872 O O . LEU A 1 109 ? 7.154 0.875 -8.459 1.00 95.19 109 LEU A O 1
ATOM 876 N N . LYS A 1 110 ? 6.284 -0.028 -6.591 1.00 94.44 110 LYS A N 1
ATOM 877 C CA . LYS A 1 110 ? 7.531 -0.084 -5.826 1.00 94.44 110 LYS A CA 1
ATOM 878 C C . LYS A 1 110 ? 8.487 -1.075 -6.483 1.00 94.44 110 LYS A C 1
ATOM 880 O O . LYS A 1 110 ? 9.617 -0.710 -6.791 1.00 94.44 110 LYS A O 1
ATOM 885 N N . ASP A 1 111 ? 8.010 -2.280 -6.769 1.00 93.94 111 ASP A N 1
ATOM 886 C CA . ASP A 1 111 ? 8.837 -3.363 -7.296 1.00 93.94 111 ASP A CA 1
ATOM 887 C C . ASP A 1 111 ? 9.404 -3.072 -8.690 1.00 93.94 111 ASP A C 1
ATOM 889 O O . ASP A 1 111 ? 10.465 -3.585 -9.032 1.00 93.94 111 ASP A O 1
ATOM 893 N N . LEU A 1 112 ? 8.778 -2.184 -9.472 1.00 92.81 112 LEU A N 1
ATOM 894 C CA . LEU A 1 112 ? 9.356 -1.680 -10.724 1.00 92.81 112 LEU A CA 1
ATOM 895 C C . LEU A 1 112 ? 10.705 -0.979 -10.532 1.00 92.81 112 LEU A C 1
ATOM 897 O O . LEU A 1 112 ? 11.548 -1.019 -11.427 1.00 92.81 112 LEU A O 1
ATOM 901 N N . LYS A 1 113 ? 10.909 -0.317 -9.389 1.00 91.62 113 LYS A N 1
ATOM 902 C CA . LYS A 1 113 ? 12.170 0.363 -9.066 1.00 91.62 113 LYS A CA 1
ATOM 903 C C . LYS A 1 113 ? 13.230 -0.612 -8.560 1.00 91.62 113 LYS A C 1
ATOM 905 O O . LYS A 1 113 ? 14.415 -0.374 -8.773 1.00 91.62 113 LYS A O 1
ATOM 910 N N . ASP A 1 114 ? 12.796 -1.714 -7.953 1.00 91.81 114 ASP A N 1
ATOM 911 C CA . ASP A 1 114 ? 13.665 -2.665 -7.257 1.00 91.81 114 ASP A CA 1
ATOM 912 C C . ASP A 1 114 ? 14.083 -3.865 -8.136 1.00 91.81 114 ASP A C 1
ATOM 914 O O . ASP A 1 114 ? 14.882 -4.690 -7.700 1.00 91.81 114 ASP A O 1
ATOM 918 N N . ILE A 1 115 ? 13.629 -3.947 -9.400 1.00 92.81 115 ILE A N 1
ATOM 919 C CA . ILE A 1 115 ? 13.856 -5.099 -10.303 1.00 92.81 115 ILE A CA 1
ATOM 920 C C . ILE A 1 115 ? 15.323 -5.538 -10.363 1.00 92.81 115 ILE A C 1
ATOM 922 O O . ILE A 1 115 ? 15.626 -6.727 -10.248 1.00 92.81 115 ILE A O 1
ATOM 926 N N . SER A 1 116 ? 16.245 -4.601 -10.599 1.00 92.12 116 SER A N 1
ATOM 927 C CA . SER A 1 116 ? 17.668 -4.926 -10.745 1.00 92.12 116 SER A CA 1
ATOM 928 C C . SER A 1 116 ? 18.266 -5.422 -9.428 1.00 92.12 116 SER A C 1
ATOM 930 O O . SER A 1 116 ? 18.965 -6.435 -9.421 1.00 92.12 116 SER A O 1
ATOM 932 N N . ALA A 1 117 ? 17.955 -4.751 -8.318 1.00 91.62 117 ALA A N 1
ATOM 933 C CA . ALA A 1 117 ? 18.427 -5.110 -6.987 1.00 91.62 117 ALA A CA 1
ATOM 934 C C . ALA A 1 117 ? 17.906 -6.486 -6.548 1.00 91.62 117 ALA A C 1
ATOM 936 O O . ALA A 1 117 ? 18.690 -7.321 -6.096 1.00 91.62 117 ALA A O 1
ATOM 937 N N . ASP A 1 118 ? 16.616 -6.756 -6.750 1.00 92.12 118 ASP A N 1
ATOM 938 C CA . ASP A 1 118 ? 15.992 -8.025 -6.377 1.00 92.12 118 ASP A CA 1
ATOM 939 C C . ASP A 1 118 ? 16.536 -9.196 -7.201 1.00 92.12 118 ASP A C 1
ATOM 941 O O . ASP A 1 118 ? 16.812 -10.263 -6.649 1.00 92.12 118 ASP A O 1
ATOM 945 N N . ARG A 1 119 ? 16.778 -8.994 -8.505 1.00 92.44 119 ARG A N 1
ATOM 946 C CA . ARG A 1 119 ? 17.417 -10.010 -9.359 1.00 92.44 119 ARG A CA 1
ATOM 947 C C . ARG A 1 119 ? 18.849 -10.304 -8.926 1.00 92.44 119 ARG A C 1
ATOM 949 O O . ARG A 1 119 ? 19.219 -11.472 -8.849 1.00 92.44 119 ARG A O 1
ATOM 956 N N . MET A 1 120 ? 19.638 -9.275 -8.608 1.00 93.62 120 MET A N 1
ATOM 957 C CA . MET A 1 120 ? 21.005 -9.456 -8.098 1.00 93.62 120 MET A CA 1
ATOM 958 C C . MET A 1 120 ? 21.028 -10.174 -6.744 1.00 93.62 120 MET A C 1
ATOM 960 O O . MET A 1 120 ? 21.933 -10.962 -6.484 1.00 93.62 120 MET A O 1
ATOM 964 N N . ALA A 1 121 ? 20.022 -9.943 -5.898 1.00 90.12 121 ALA A N 1
ATOM 965 C CA . ALA A 1 121 ? 19.864 -10.625 -4.616 1.00 90.12 121 ALA A CA 1
ATOM 966 C C . ALA A 1 121 ? 19.276 -12.047 -4.735 1.00 90.12 121 ALA A C 1
ATOM 968 O O . ALA A 1 121 ? 19.161 -12.745 -3.726 1.00 90.12 121 ALA A O 1
ATOM 969 N N . GLY A 1 122 ? 18.888 -12.484 -5.940 1.00 91.81 122 GLY A N 1
ATOM 970 C CA . GLY A 1 122 ? 18.265 -13.789 -6.176 1.00 91.81 122 GLY A CA 1
ATOM 971 C C . GLY A 1 122 ? 16.843 -13.910 -5.617 1.00 91.81 122 GLY A C 1
ATOM 972 O O . GLY A 1 122 ? 16.367 -15.022 -5.380 1.00 91.81 122 GLY A O 1
ATOM 973 N N . PHE A 1 123 ? 16.159 -12.790 -5.372 1.00 92.19 123 PHE A N 1
ATOM 974 C CA . PHE A 1 123 ? 14.786 -12.797 -4.879 1.00 92.19 123 PHE A CA 1
ATOM 975 C C . PHE A 1 123 ? 13.796 -13.074 -6.010 1.00 92.19 123 PHE A C 1
ATOM 977 O O . PHE A 1 123 ? 14.008 -12.710 -7.164 1.00 92.19 123 PHE A O 1
ATOM 984 N N . LYS A 1 124 ? 12.679 -13.714 -5.664 1.00 94.19 124 LYS A N 1
ATOM 985 C CA . LYS A 1 124 ? 11.550 -13.982 -6.560 1.00 94.19 124 LYS A CA 1
ATOM 986 C C . LYS A 1 124 ? 10.383 -13.037 -6.250 1.00 94.19 124 LYS A C 1
ATOM 988 O O . LYS A 1 124 ? 9.257 -13.505 -6.102 1.00 94.19 124 LYS A O 1
ATOM 993 N N . THR A 1 125 ? 10.654 -11.739 -6.088 1.00 93.88 125 THR A N 1
ATOM 994 C CA . THR A 1 125 ? 9.635 -10.679 -5.911 1.00 93.88 125 THR A CA 1
ATOM 995 C C . THR A 1 125 ? 8.826 -10.468 -7.192 1.00 93.88 125 THR A C 1
ATOM 997 O O . THR A 1 125 ? 9.141 -11.055 -8.237 1.00 93.88 125 THR A O 1
ATOM 1000 N N . PHE A 1 126 ? 7.782 -9.632 -7.149 1.00 94.56 126 PHE A N 1
ATOM 1001 C CA . PHE A 1 126 ? 7.008 -9.336 -8.357 1.00 94.56 126 PHE A CA 1
ATOM 1002 C C . PHE A 1 126 ? 7.883 -8.683 -9.430 1.00 94.56 126 PHE A C 1
ATOM 1004 O O . PHE A 1 126 ? 7.820 -9.086 -10.592 1.00 94.56 126 PHE A O 1
ATOM 1011 N N . GLY A 1 127 ? 8.748 -7.749 -9.023 1.00 93.06 127 GLY A N 1
ATOM 1012 C CA . GLY A 1 127 ? 9.734 -7.088 -9.885 1.00 93.06 127 GLY A CA 1
ATOM 1013 C C . GLY A 1 127 ? 10.700 -8.054 -10.571 1.00 93.06 127 GLY A C 1
ATOM 1014 O O . GLY A 1 127 ? 11.034 -7.896 -11.747 1.00 93.06 127 GLY A O 1
ATOM 1015 N N . ALA A 1 128 ? 11.144 -9.086 -9.851 1.00 94.56 128 ALA A N 1
ATOM 1016 C CA . ALA A 1 128 ? 12.084 -10.060 -10.386 1.00 94.56 128 ALA A CA 1
ATOM 1017 C C . ALA A 1 128 ? 11.430 -11.051 -11.363 1.00 94.56 128 ALA A C 1
ATOM 1019 O O . ALA A 1 128 ? 12.049 -11.389 -12.377 1.00 94.56 128 ALA A O 1
ATOM 1020 N N . VAL A 1 129 ? 10.204 -11.502 -11.063 1.00 96.00 129 VAL A N 1
ATOM 1021 C CA . VAL A 1 129 ? 9.509 -12.590 -11.776 1.00 96.00 129 VAL A CA 1
ATOM 1022 C C . VAL A 1 129 ? 8.702 -12.093 -12.973 1.00 96.00 129 VAL A C 1
ATOM 1024 O O . VAL A 1 129 ? 8.732 -12.720 -14.031 1.00 96.00 129 VAL A O 1
ATOM 1027 N N . PHE A 1 130 ? 7.972 -10.988 -12.826 1.00 96.19 130 PHE A N 1
ATOM 1028 C CA . PHE A 1 130 ? 7.066 -10.497 -13.862 1.00 96.19 130 PHE A CA 1
ATOM 1029 C C . PHE A 1 130 ? 7.719 -9.399 -14.704 1.00 96.19 130 PHE A C 1
ATO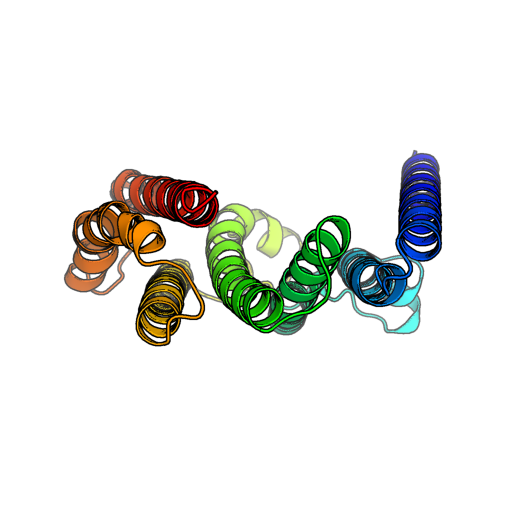M 1031 O O . PHE A 1 130 ? 8.553 -8.634 -14.213 1.00 96.19 130 PHE A O 1
ATOM 1038 N N . PRO A 1 131 ? 7.352 -9.283 -15.991 1.00 95.56 131 PRO A N 1
ATOM 1039 C CA . PRO A 1 131 ? 7.839 -8.190 -16.812 1.00 95.56 131 PRO A CA 1
ATOM 1040 C C . PRO A 1 131 ? 7.267 -6.848 -16.311 1.00 95.56 131 PRO A C 1
ATOM 1042 O O . PRO A 1 131 ? 6.106 -6.793 -15.892 1.00 95.56 131 PRO A O 1
ATOM 1045 N N . PRO A 1 132 ? 8.025 -5.741 -16.433 1.00 96.06 132 PRO A N 1
ATOM 1046 C CA . PRO A 1 132 ? 7.585 -4.413 -15.994 1.00 96.06 132 PRO A CA 1
ATOM 1047 C C . PRO A 1 132 ? 6.212 -3.988 -16.549 1.00 96.06 132 PRO A C 1
ATOM 1049 O O . PRO A 1 132 ? 5.429 -3.331 -15.864 1.00 96.06 132 PRO A O 1
ATOM 1052 N N . SER A 1 133 ? 5.894 -4.397 -17.782 1.00 97.00 133 SER A N 1
ATOM 1053 C CA . SER A 1 133 ? 4.615 -4.111 -18.443 1.00 97.00 133 SER A CA 1
ATOM 1054 C C . SER A 1 133 ? 3.417 -4.696 -17.700 1.00 97.00 133 SER A C 1
ATOM 1056 O O . SER A 1 133 ? 2.390 -4.031 -17.579 1.00 97.00 133 SER A O 1
ATOM 1058 N N . GLU A 1 134 ? 3.542 -5.918 -17.176 1.00 97.69 134 GLU A N 1
ATOM 1059 C CA . GLU A 1 134 ? 2.463 -6.545 -16.413 1.00 97.69 134 GLU A CA 1
ATOM 1060 C C . GLU A 1 134 ? 2.314 -5.876 -15.043 1.00 97.69 134 GLU A C 1
ATOM 1062 O O . GLU A 1 134 ? 1.190 -5.643 -14.614 1.00 97.69 134 GLU A O 1
ATOM 1067 N N . LEU A 1 135 ? 3.407 -5.456 -14.396 1.00 97.19 135 LEU A N 1
ATOM 1068 C CA . LEU A 1 135 ? 3.335 -4.727 -13.121 1.00 97.19 135 LEU A CA 1
ATOM 1069 C C . LEU A 1 135 ? 2.592 -3.394 -13.261 1.00 97.19 135 LEU A C 1
ATOM 1071 O O . LEU A 1 135 ? 1.687 -3.113 -12.477 1.00 97.19 135 LEU A O 1
ATOM 1075 N N . ILE A 1 136 ? 2.907 -2.601 -14.295 1.00 97.88 136 ILE A N 1
ATOM 1076 C CA . ILE A 1 136 ? 2.177 -1.356 -14.597 1.00 97.88 136 ILE A CA 1
ATOM 1077 C C . ILE A 1 136 ? 0.701 -1.639 -14.887 1.00 97.88 136 ILE A C 1
ATOM 1079 O O . ILE A 1 136 ? -0.177 -0.922 -14.405 1.00 97.88 136 ILE A O 1
ATOM 1083 N N . LYS A 1 137 ? 0.416 -2.687 -15.660 1.00 98.25 137 LYS A N 1
ATOM 1084 C CA . LYS A 1 137 ? -0.946 -3.083 -16.019 1.00 98.25 137 LYS A CA 1
ATOM 1085 C C . LYS A 1 137 ? -1.772 -3.498 -14.806 1.00 98.25 137 LYS A C 1
ATOM 1087 O O . LYS A 1 137 ? -2.876 -2.988 -14.624 1.00 98.25 137 LYS A O 1
ATOM 1092 N N . PHE A 1 138 ? -1.232 -4.362 -13.949 1.00 98.19 138 PHE A N 1
ATOM 1093 C CA . PHE A 1 138 ? -1.891 -4.765 -12.710 1.00 98.19 138 PHE A CA 1
ATOM 1094 C C . PHE A 1 138 ? -2.065 -3.589 -11.751 1.00 98.19 138 PHE A C 1
ATOM 1096 O O . PHE A 1 138 ? -3.161 -3.418 -11.220 1.00 98.19 138 PHE A O 1
ATOM 1103 N N . ALA A 1 139 ? -1.052 -2.731 -11.589 1.00 98.12 139 ALA A N 1
ATOM 1104 C CA . ALA A 1 139 ? -1.181 -1.503 -10.805 1.00 98.12 139 ALA A CA 1
ATOM 1105 C C . ALA A 1 139 ? -2.334 -0.630 -11.321 1.00 98.12 139 ALA A C 1
ATOM 1107 O O . ALA A 1 139 ? -3.202 -0.222 -10.557 1.00 98.12 139 ALA A O 1
ATOM 1108 N N . CYS A 1 140 ? -2.408 -0.412 -12.635 1.00 98.50 140 CYS A N 1
ATOM 1109 C CA . CYS A 1 140 ? -3.482 0.361 -13.247 1.00 98.50 140 CYS A CA 1
ATOM 1110 C C . CYS A 1 140 ? -4.873 -0.236 -12.978 1.00 98.50 140 CYS A C 1
ATOM 1112 O O . CYS A 1 140 ? -5.795 0.502 -12.634 1.00 98.50 140 CYS A O 1
ATOM 1114 N N . TYR A 1 141 ? -5.040 -1.556 -13.101 1.00 98.62 141 TYR A N 1
ATOM 1115 C CA . TYR A 1 141 ? -6.315 -2.207 -12.785 1.00 98.62 141 TYR A CA 1
ATOM 1116 C C . TYR A 1 141 ? -6.679 -2.108 -11.302 1.00 98.62 141 TYR A C 1
ATOM 1118 O O . TYR A 1 141 ? -7.841 -1.870 -10.976 1.00 98.62 141 TYR A O 1
ATOM 1126 N N . LEU A 1 142 ? -5.699 -2.223 -10.406 1.00 98.50 142 LEU A N 1
ATOM 1127 C CA . LEU A 1 142 ? -5.910 -2.046 -8.970 1.00 98.50 142 LEU A CA 1
ATOM 1128 C C . LEU A 1 142 ? -6.286 -0.600 -8.623 1.00 98.50 142 LEU A C 1
ATOM 1130 O O . LEU A 1 142 ? -7.168 -0.397 -7.796 1.00 98.50 142 LEU A O 1
ATOM 1134 N N . LEU A 1 143 ? -5.705 0.404 -9.287 1.00 98.44 143 LEU A N 1
ATOM 1135 C CA . LEU A 1 143 ? -6.103 1.808 -9.118 1.00 98.44 143 LEU A CA 1
ATOM 1136 C C . LEU A 1 143 ? -7.522 2.078 -9.626 1.00 98.44 143 LEU A C 1
ATOM 1138 O O . LEU A 1 143 ? -8.261 2.844 -9.006 1.00 98.44 143 LEU A O 1
ATOM 1142 N N . ILE A 1 144 ? -7.938 1.435 -10.721 1.00 98.62 144 ILE A N 1
ATOM 1143 C CA . ILE A 1 144 ? -9.336 1.485 -11.172 1.00 98.62 144 ILE A CA 1
ATOM 1144 C C . ILE A 1 144 ? -10.248 0.868 -10.110 1.00 98.62 144 ILE A C 1
ATOM 1146 O O . ILE A 1 144 ? -11.222 1.504 -9.713 1.00 98.62 144 ILE A O 1
ATOM 1150 N N . LEU A 1 145 ? -9.916 -0.325 -9.606 1.00 98.50 145 LEU A N 1
ATOM 1151 C CA . LEU A 1 145 ? -10.689 -0.988 -8.556 1.00 98.50 145 LEU A CA 1
ATOM 1152 C C . LEU A 1 145 ? -10.774 -0.132 -7.284 1.00 98.50 145 LEU A C 1
ATOM 1154 O O . LEU A 1 145 ? -11.857 0.021 -6.730 1.00 98.50 145 LEU A O 1
ATOM 1158 N N . TYR A 1 146 ? -9.668 0.481 -6.860 1.00 98.19 146 TYR A N 1
ATOM 1159 C CA . TYR A 1 146 ? -9.613 1.419 -5.736 1.00 98.19 146 TYR A CA 1
ATOM 1160 C C . TYR A 1 146 ? -10.628 2.567 -5.895 1.00 98.19 146 TYR A C 1
ATOM 1162 O O . TYR A 1 146 ? -11.416 2.818 -4.984 1.00 98.19 146 TYR A O 1
ATOM 1170 N N . ASN A 1 147 ? -10.677 3.213 -7.066 1.00 97.81 147 ASN A N 1
ATOM 1171 C CA . ASN A 1 147 ? -11.633 4.295 -7.328 1.00 97.81 147 ASN A CA 1
ATOM 1172 C C . ASN A 1 147 ? -13.082 3.783 -7.410 1.00 97.81 147 ASN A C 1
ATOM 1174 O O . ASN A 1 147 ? -13.985 4.405 -6.851 1.00 97.81 147 ASN A O 1
ATOM 1178 N N . ILE A 1 148 ? -13.313 2.625 -8.045 1.00 98.31 148 ILE A N 1
ATOM 1179 C CA . ILE A 1 148 ? -14.639 1.987 -8.114 1.00 98.31 148 ILE A CA 1
ATOM 1180 C C . ILE A 1 148 ? -15.168 1.675 -6.713 1.00 98.31 148 ILE A C 1
ATOM 1182 O O . ILE A 1 148 ? -16.344 1.924 -6.446 1.00 98.31 148 ILE A O 1
ATOM 1186 N N . LEU A 1 149 ? -14.326 1.157 -5.813 1.00 98.06 149 LEU A N 1
ATOM 1187 C CA . LEU A 1 149 ? -14.722 0.893 -4.431 1.00 98.06 149 LEU A CA 1
ATOM 1188 C C . LEU A 1 149 ? -15.151 2.187 -3.736 1.00 98.06 149 LEU A C 1
ATOM 1190 O O . LEU A 1 149 ? -16.230 2.216 -3.148 1.00 98.06 149 LEU A O 1
ATOM 1194 N N . ILE A 1 150 ? -14.381 3.275 -3.856 1.00 97.38 150 ILE A N 1
ATOM 1195 C CA . ILE A 1 150 ? -14.764 4.559 -3.249 1.00 97.38 150 ILE A CA 1
ATOM 1196 C C . ILE A 1 150 ? -16.105 5.056 -3.803 1.00 97.38 150 ILE A C 1
ATOM 1198 O O . ILE A 1 150 ? -16.976 5.428 -3.017 1.00 97.38 150 ILE A O 1
ATOM 1202 N N . PHE A 1 151 ? -16.318 5.013 -5.122 1.00 97.38 151 PHE A N 1
ATOM 1203 C CA . PHE A 1 151 ? -17.598 5.412 -5.719 1.00 97.38 151 PHE A CA 1
ATOM 1204 C C . PHE A 1 151 ? -18.759 4.535 -5.255 1.00 97.38 151 PHE A C 1
ATOM 1206 O O . PHE A 1 151 ? -19.818 5.057 -4.911 1.00 97.38 151 PHE A O 1
ATOM 1213 N N . SER A 1 152 ? -18.549 3.221 -5.187 1.00 97.81 152 SER A N 1
ATOM 1214 C CA . SER A 1 152 ? -19.563 2.269 -4.730 1.00 97.81 152 SER A CA 1
ATOM 1215 C C . SER A 1 152 ? -19.957 2.549 -3.281 1.00 97.81 152 SER A C 1
ATOM 1217 O O . SER A 1 152 ? -21.139 2.613 -2.956 1.00 97.81 152 SER A O 1
ATOM 1219 N N . PHE A 1 153 ? -18.984 2.798 -2.404 1.00 97.50 153 PHE A N 1
ATOM 1220 C CA . PHE A 1 153 ? -19.247 3.079 -0.995 1.00 97.50 153 PHE A CA 1
ATOM 1221 C C . PHE A 1 153 ? -19.763 4.500 -0.732 1.00 97.50 153 PHE A C 1
ATOM 1223 O O . PHE A 1 153 ? -20.525 4.696 0.215 1.00 97.50 153 PHE A O 1
ATOM 1230 N N . ALA A 1 154 ? -19.437 5.478 -1.579 1.00 96.38 154 ALA A N 1
ATOM 1231 C CA . ALA A 1 154 ? -20.095 6.784 -1.569 1.00 96.38 154 ALA A CA 1
ATOM 1232 C C . ALA A 1 154 ? -21.569 6.670 -2.001 1.00 96.38 154 ALA A C 1
ATOM 1234 O O . ALA A 1 154 ? -22.448 7.227 -1.350 1.00 96.38 154 ALA A O 1
ATOM 1235 N N . TYR A 1 155 ? -21.861 5.883 -3.044 1.00 96.94 155 TYR A N 1
ATOM 1236 C CA . TYR A 1 155 ? -23.230 5.612 -3.497 1.00 96.94 155 TYR A CA 1
ATOM 1237 C C . TYR A 1 155 ? -24.069 4.902 -2.422 1.00 96.94 155 TYR A C 1
ATOM 1239 O O . TYR A 1 155 ? -25.209 5.283 -2.166 1.00 96.94 155 TYR A O 1
ATOM 1247 N N . LEU A 1 156 ? -23.475 3.930 -1.722 1.00 97.31 156 LEU A N 1
ATOM 1248 C CA . LEU A 1 156 ? -24.083 3.248 -0.572 1.00 97.31 156 LEU A CA 1
ATOM 1249 C C . LEU A 1 156 ? -24.141 4.113 0.702 1.00 97.31 156 LEU A C 1
ATOM 1251 O O . LEU A 1 156 ? -24.537 3.615 1.754 1.00 97.31 156 LEU A O 1
ATOM 1255 N N . LYS A 1 157 ? -23.753 5.394 0.630 1.00 95.81 157 LYS A N 1
ATOM 1256 C CA . LYS A 1 157 ? -23.744 6.355 1.747 1.00 95.81 157 LYS A CA 1
ATOM 1257 C C . LYS A 1 157 ? -22.866 5.935 2.937 1.00 95.81 157 LYS A C 1
ATOM 1259 O O . LYS A 1 157 ? -23.066 6.413 4.052 1.00 95.81 157 LYS A O 1
ATOM 1264 N N . VAL A 1 158 ? -21.872 5.068 2.717 1.00 96.12 158 VAL A N 1
ATOM 1265 C CA . VAL A 1 158 ? -20.833 4.770 3.720 1.00 96.12 158 VAL A CA 1
ATOM 1266 C C . VAL A 1 158 ? -19.902 5.974 3.867 1.00 96.12 158 VAL A C 1
ATOM 1268 O O . VAL A 1 158 ? -19.542 6.351 4.982 1.00 96.12 158 VAL A O 1
ATOM 1271 N N . PHE A 1 159 ? -19.558 6.619 2.752 1.00 95.06 159 PHE A N 1
ATOM 1272 C CA . PHE A 1 159 ? -18.833 7.888 2.733 1.00 95.06 159 PHE A CA 1
ATOM 1273 C C . PHE A 1 159 ? -19.736 9.036 2.292 1.00 95.06 159 PHE A C 1
ATOM 1275 O O . PHE A 1 159 ? -20.736 8.832 1.607 1.00 95.06 159 PHE A O 1
ATOM 1282 N N . ASN A 1 160 ? -19.361 10.254 2.676 1.00 93.19 160 ASN A N 1
ATOM 1283 C CA . ASN A 1 160 ? -20.084 11.453 2.275 1.00 93.19 160 ASN A CA 1
ATOM 1284 C C . ASN A 1 160 ? -19.795 11.790 0.807 1.00 93.19 160 ASN A C 1
ATOM 1286 O O . ASN A 1 160 ? -18.699 11.523 0.319 1.00 93.19 160 ASN A O 1
ATOM 1290 N N . TYR A 1 161 ? -20.729 12.435 0.109 1.00 95.12 161 TYR A N 1
ATOM 1291 C CA . TYR A 1 161 ? -20.580 12.728 -1.323 1.00 95.12 161 TYR A CA 1
ATOM 1292 C C . TYR A 1 161 ? -19.375 13.617 -1.667 1.00 95.12 161 TYR A C 1
ATOM 1294 O O . TYR A 1 161 ? -18.889 13.568 -2.791 1.00 95.12 161 TYR A O 1
ATOM 1302 N N . GLN A 1 162 ? -18.835 14.383 -0.717 1.00 95.38 162 GLN A N 1
ATOM 1303 C CA . GLN A 1 162 ? -17.632 15.198 -0.905 1.00 95.38 162 GLN A CA 1
ATOM 1304 C C . GLN A 1 162 ? -16.392 14.345 -1.219 1.00 95.38 162 GLN A C 1
ATOM 1306 O O . GLN A 1 162 ? -15.462 14.842 -1.850 1.00 95.38 162 GLN A O 1
ATOM 1311 N N . VAL A 1 163 ? -16.374 13.048 -0.874 1.00 95.75 163 VAL A N 1
ATOM 1312 C CA . VAL A 1 163 ? -15.286 12.157 -1.313 1.00 95.75 163 VAL A CA 1
ATOM 1313 C C . VAL A 1 163 ? -15.257 11.983 -2.833 1.00 95.75 163 VAL A C 1
ATOM 1315 O O . VAL A 1 163 ? -14.224 11.609 -3.372 1.00 95.75 163 VAL A O 1
ATOM 1318 N N . LEU A 1 164 ? -16.338 12.308 -3.554 1.00 95.56 164 LEU A N 1
ATOM 1319 C CA . LEU A 1 164 ? -16.380 12.264 -5.020 1.00 95.56 164 LEU A CA 1
ATOM 1320 C C . LEU A 1 164 ? -15.478 13.314 -5.687 1.00 95.56 164 LEU A C 1
ATOM 1322 O O . LEU A 1 164 ? -15.287 13.259 -6.900 1.00 95.56 164 LEU A O 1
ATOM 1326 N N . LEU A 1 165 ? -14.838 14.211 -4.927 1.00 95.81 165 LEU A N 1
ATOM 1327 C CA . LEU A 1 165 ? -13.755 15.058 -5.443 1.00 95.81 165 LEU A CA 1
ATOM 1328 C C . LEU A 1 165 ? -12.606 14.238 -6.061 1.00 95.81 165 LEU A C 1
ATOM 1330 O O . LEU A 1 165 ? -11.916 14.739 -6.951 1.00 95.81 165 LEU A O 1
ATOM 1334 N N . ILE A 1 166 ? -12.444 12.963 -5.678 1.00 96.94 166 ILE A N 1
ATOM 1335 C CA . ILE A 1 166 ? -11.476 12.049 -6.308 1.00 96.94 166 ILE A CA 1
ATOM 1336 C C . ILE A 1 166 ? -11.732 11.804 -7.803 1.00 96.94 166 ILE A C 1
ATOM 1338 O O . ILE A 1 166 ? -10.836 11.343 -8.507 1.00 96.94 166 ILE A O 1
ATOM 1342 N N . VAL A 1 167 ? -12.925 12.127 -8.323 1.00 97.25 167 VAL A N 1
ATOM 1343 C CA . VAL A 1 167 ? -13.226 12.016 -9.759 1.00 97.25 167 VAL A CA 1
ATOM 1344 C C . VAL A 1 167 ? -12.221 12.821 -10.589 1.00 97.25 167 VAL A C 1
ATOM 1346 O O . VAL A 1 167 ? -11.818 12.369 -11.659 1.00 97.25 167 VAL A O 1
ATOM 1349 N N . LEU A 1 168 ? -11.761 13.975 -10.091 1.00 97.81 168 LEU A N 1
ATOM 1350 C CA . LEU A 1 168 ? -10.803 14.827 -10.801 1.00 97.81 168 LEU A CA 1
ATOM 1351 C C . LEU A 1 168 ? -9.458 14.116 -11.051 1.00 97.81 168 LEU A C 1
ATOM 1353 O O . LEU A 1 168 ? -9.101 13.937 -12.222 1.00 97.81 168 LEU A O 1
ATOM 1357 N N . PRO A 1 169 ? -8.710 13.658 -10.023 1.00 98.25 169 PRO A N 1
ATOM 1358 C CA . PRO A 1 169 ? -7.489 12.894 -10.255 1.00 98.25 169 PRO A CA 1
ATOM 1359 C C . PRO A 1 169 ? -7.748 11.563 -10.965 1.00 98.25 169 PRO A C 1
ATOM 1361 O O . PRO A 1 169 ? -6.901 11.135 -11.747 1.00 98.25 169 PRO A O 1
ATOM 1364 N N . PHE A 1 170 ? -8.911 10.932 -10.773 1.00 98.38 170 PHE A N 1
ATOM 1365 C CA . PHE A 1 170 ? -9.247 9.698 -11.483 1.00 98.38 170 PHE A CA 1
ATOM 1366 C C . PHE A 1 170 ? -9.367 9.904 -13.002 1.00 98.38 170 PHE A C 1
ATOM 1368 O O . PHE A 1 170 ? -8.812 9.121 -13.772 1.00 98.38 170 PHE A O 1
ATOM 1375 N N . ILE A 1 171 ? -10.009 10.986 -13.457 1.00 98.50 171 ILE A N 1
ATOM 1376 C CA . ILE A 1 171 ? -10.083 11.338 -14.886 1.00 98.50 171 ILE A CA 1
ATOM 1377 C C . ILE A 1 171 ? -8.683 11.605 -15.454 1.00 98.50 171 ILE A C 1
ATOM 1379 O O . ILE A 1 171 ? -8.365 11.146 -16.555 1.00 98.50 171 ILE A O 1
ATOM 1383 N N . VAL A 1 172 ? -7.832 12.319 -14.706 1.00 98.56 172 VAL A N 1
ATOM 1384 C CA . VAL A 1 172 ? -6.434 12.579 -15.093 1.00 98.56 172 VAL A CA 1
ATOM 1385 C C . VAL A 1 172 ? -5.668 11.261 -15.250 1.00 98.56 172 VAL A C 1
ATOM 1387 O O . VAL A 1 172 ? -5.052 11.033 -16.294 1.00 98.56 172 VAL A O 1
ATOM 1390 N N . PHE A 1 173 ? -5.765 10.363 -14.268 1.00 98.50 173 PHE A N 1
ATOM 1391 C CA . PHE A 1 173 ? -5.181 9.023 -14.323 1.00 98.50 173 PHE A CA 1
ATOM 1392 C C . PHE A 1 173 ? -5.667 8.239 -15.553 1.00 98.50 173 PHE A C 1
ATOM 1394 O O . PHE A 1 173 ? -4.853 7.742 -16.336 1.00 98.50 173 PHE A O 1
ATOM 1401 N N . LEU A 1 174 ? -6.982 8.170 -15.780 1.00 98.56 174 LEU A N 1
ATOM 1402 C CA . LEU A 1 174 ? -7.544 7.423 -16.905 1.00 98.56 174 LEU A CA 1
ATOM 1403 C C . LEU A 1 174 ? -7.045 7.958 -18.248 1.00 98.56 174 LEU A C 1
ATOM 1405 O O . LEU A 1 174 ? -6.602 7.186 -19.098 1.00 98.56 174 LEU A O 1
ATOM 1409 N N . LYS A 1 175 ? -7.088 9.279 -18.443 1.00 98.31 175 LYS A N 1
ATOM 1410 C CA . LYS A 1 175 ? -6.733 9.914 -19.715 1.00 98.31 175 LYS A CA 1
ATOM 1411 C C . LYS A 1 175 ? -5.245 9.790 -20.028 1.00 98.31 175 LYS A C 1
ATOM 1413 O O . LYS A 1 175 ? -4.894 9.410 -21.143 1.00 98.31 175 LYS A O 1
ATOM 1418 N N . PHE A 1 176 ? -4.387 10.134 -19.070 1.00 98.31 176 PHE A N 1
ATOM 1419 C CA . PHE A 1 176 ? -2.952 10.297 -19.314 1.00 98.31 176 PHE A CA 1
ATOM 1420 C C . PHE A 1 176 ? -2.120 9.056 -18.980 1.00 98.31 176 PHE A C 1
ATOM 1422 O O . PHE A 1 176 ? -1.002 8.939 -19.469 1.00 98.31 176 PHE A O 1
ATOM 1429 N N . THR A 1 177 ? -2.649 8.125 -18.183 1.00 98.12 177 THR A N 1
ATOM 1430 C CA . THR A 1 177 ? -1.955 6.877 -17.827 1.00 98.12 177 THR A CA 1
ATOM 1431 C C . THR A 1 177 ? -2.642 5.667 -18.446 1.00 98.12 177 THR A C 1
ATOM 1433 O O . THR A 1 177 ? -2.066 5.006 -19.309 1.00 98.12 177 THR A O 1
ATOM 1436 N N . PHE A 1 178 ? -3.881 5.371 -18.042 1.00 98.31 178 PHE A N 1
ATOM 1437 C CA . PHE A 1 178 ? -4.536 4.118 -18.427 1.00 98.31 178 PHE A CA 1
ATOM 1438 C C . PHE A 1 178 ? -4.753 4.026 -19.941 1.00 98.31 178 PHE A C 1
ATOM 1440 O O . PHE A 1 178 ? -4.302 3.079 -20.580 1.00 98.31 178 PHE A O 1
ATOM 1447 N N . CYS A 1 179 ? -5.390 5.037 -20.538 1.00 98.50 179 CYS A N 1
ATOM 1448 C CA . CYS A 1 179 ? -5.639 5.097 -21.977 1.00 98.50 179 CYS A CA 1
ATOM 1449 C C . CYS A 1 179 ? -4.340 5.122 -22.791 1.00 98.50 179 CYS A C 1
ATOM 1451 O O . CYS A 1 179 ? -4.298 4.541 -23.877 1.00 98.50 179 CYS A O 1
ATOM 1453 N N . HIS A 1 180 ? -3.291 5.770 -22.274 1.00 98.12 180 HIS A N 1
ATOM 1454 C CA . HIS A 1 180 ? -1.963 5.793 -22.892 1.00 98.12 180 HIS A CA 1
ATOM 1455 C C . HIS A 1 180 ? -1.390 4.377 -23.009 1.00 98.12 180 HIS A C 1
ATOM 1457 O O . HIS A 1 180 ? -1.146 3.899 -24.119 1.00 98.12 180 HIS A O 1
ATOM 1463 N N . PHE A 1 181 ? -1.273 3.658 -21.890 1.00 98.19 181 PHE A N 1
ATOM 1464 C CA . PH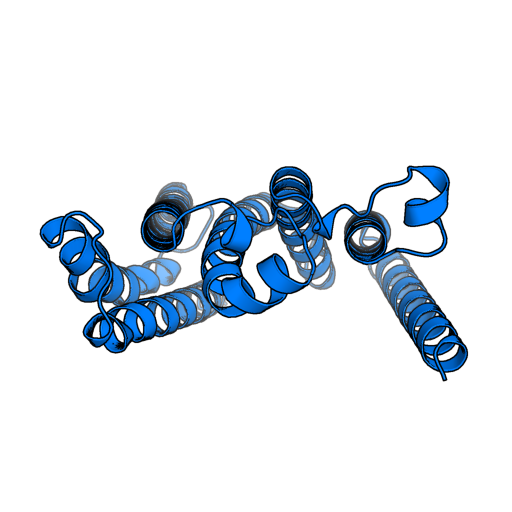E A 1 181 ? -0.738 2.296 -21.899 1.00 98.19 181 PHE A CA 1
ATOM 1465 C C . PHE A 1 181 ? -1.654 1.300 -22.610 1.00 98.19 181 PHE A C 1
ATOM 1467 O O . PHE A 1 181 ? -1.162 0.447 -23.347 1.00 98.19 181 PHE A O 1
ATOM 1474 N N . TRP A 1 182 ? -2.974 1.435 -22.474 1.00 98.19 182 TRP A N 1
ATOM 1475 C CA . TRP A 1 182 ? -3.939 0.591 -23.178 1.00 98.19 182 TRP A CA 1
ATOM 1476 C C . TRP A 1 182 ? -3.766 0.672 -24.701 1.00 98.19 182 TRP A C 1
ATOM 1478 O O . TRP A 1 182 ? -3.643 -0.356 -25.368 1.00 98.19 182 TRP A O 1
ATOM 1488 N N . ARG A 1 183 ? -3.676 1.888 -25.261 1.00 98.12 183 ARG A N 1
ATOM 1489 C CA . ARG A 1 183 ? -3.461 2.104 -26.706 1.00 98.12 183 ARG A CA 1
ATOM 1490 C C . ARG A 1 183 ? -2.118 1.556 -27.181 1.00 98.12 183 ARG A C 1
ATOM 1492 O O . ARG A 1 183 ? -2.042 0.990 -28.268 1.00 98.12 183 ARG A O 1
ATOM 1499 N N . LYS A 1 184 ? -1.082 1.649 -26.343 1.00 97.69 184 LYS A N 1
ATOM 1500 C CA . LYS A 1 184 ? 0.238 1.044 -26.587 1.00 97.69 184 LYS A CA 1
ATOM 1501 C C . LYS A 1 184 ? 0.273 -0.474 -26.365 1.00 97.69 184 LYS A C 1
ATOM 1503 O O . LYS A 1 184 ? 1.350 -1.067 -26.433 1.00 97.69 184 LYS A O 1
ATOM 1508 N N . LYS A 1 185 ? -0.866 -1.126 -26.088 1.00 97.81 185 LYS A N 1
ATOM 1509 C CA . LYS A 1 185 ? -0.947 -2.556 -25.735 1.00 97.81 185 LYS A CA 1
ATOM 1510 C C . LYS A 1 185 ? 0.010 -2.919 -24.591 1.00 97.81 185 LYS A C 1
ATOM 1512 O O . LYS A 1 185 ? 0.655 -3.963 -24.626 1.00 97.81 185 LYS A O 1
ATOM 1517 N N . TRP A 1 186 ? 0.119 -2.027 -23.607 1.00 97.56 186 TRP A N 1
ATOM 1518 C CA . TRP A 1 186 ? 0.950 -2.156 -22.407 1.00 97.56 186 TRP A CA 1
ATOM 1519 C C . TRP A 1 186 ? 2.461 -2.261 -22.660 1.00 97.56 186 TRP A C 1
ATOM 1521 O O . TRP A 1 186 ? 3.209 -2.667 -21.774 1.00 97.56 186 TRP A O 1
ATOM 1531 N N . ARG A 1 187 ? 2.943 -1.875 -23.848 1.00 96.75 187 ARG A N 1
ATOM 1532 C CA . ARG A 1 187 ? 4.382 -1.792 -24.127 1.00 96.75 187 ARG A CA 1
ATOM 1533 C C . ARG A 1 187 ? 4.987 -0.577 -23.425 1.00 96.75 187 ARG A C 1
ATOM 1535 O O . ARG A 1 187 ? 4.466 0.529 -23.568 1.00 96.75 187 ARG A O 1
ATOM 1542 N N . LEU A 1 188 ? 6.076 -0.806 -22.691 1.00 95.50 188 LEU A N 1
ATOM 1543 C CA . LEU A 1 188 ? 6.800 0.224 -21.948 1.00 95.50 188 LEU A CA 1
ATOM 1544 C C . LEU A 1 188 ? 8.037 0.694 -22.709 1.00 95.50 188 LEU A C 1
ATOM 1546 O O . LEU A 1 188 ? 8.827 -0.114 -23.192 1.00 95.50 188 LEU A O 1
ATOM 1550 N N . GLU A 1 189 ? 8.212 2.007 -22.754 1.00 96.19 189 GLU A N 1
ATOM 1551 C CA . GLU A 1 189 ? 9.331 2.714 -23.372 1.00 96.19 189 GLU A CA 1
ATOM 1552 C C . GLU A 1 189 ? 9.877 3.776 -22.405 1.00 96.19 189 GLU A C 1
ATOM 1554 O O . GLU A 1 189 ? 9.191 4.214 -21.481 1.00 96.19 189 GLU A O 1
ATOM 1559 N N . LEU A 1 190 ? 11.109 4.243 -22.628 1.00 91.62 190 LEU A N 1
ATOM 1560 C CA . LEU A 1 190 ? 11.744 5.259 -21.771 1.00 91.62 190 LEU A CA 1
ATOM 1561 C C . LEU A 1 190 ? 10.959 6.585 -21.721 1.00 91.62 190 LEU A C 1
ATOM 1563 O O . LEU A 1 190 ? 10.971 7.282 -20.704 1.00 91.62 190 LEU A O 1
ATOM 1567 N N . SER A 1 191 ? 10.230 6.913 -22.791 1.00 93.88 191 SER A N 1
ATOM 1568 C CA . SER A 1 191 ? 9.362 8.093 -22.874 1.00 93.88 191 SER A CA 1
ATOM 1569 C C . SER A 1 191 ? 8.115 8.012 -21.985 1.00 93.88 191 SER A C 1
ATOM 1571 O O . SER A 1 191 ? 7.453 9.025 -21.775 1.00 93.88 191 SER A O 1
ATOM 1573 N N . ASP A 1 192 ? 7.786 6.838 -21.435 1.00 96.69 192 ASP A N 1
ATOM 1574 C CA . ASP A 1 192 ? 6.591 6.643 -20.606 1.00 96.69 192 ASP A CA 1
ATOM 1575 C C . ASP A 1 192 ? 6.775 7.100 -19.149 1.00 96.69 192 ASP A C 1
ATOM 1577 O O . ASP A 1 192 ? 5.834 7.047 -18.353 1.00 96.69 192 ASP A O 1
ATOM 1581 N N . SER A 1 193 ? 7.962 7.601 -18.793 1.00 94.94 193 SER A N 1
ATOM 1582 C CA . SER A 1 193 ? 8.265 8.142 -17.462 1.00 94.94 193 SER A CA 1
ATOM 1583 C C . SER A 1 193 ? 7.276 9.228 -17.025 1.00 94.94 193 SER A C 1
ATOM 1585 O O . SER A 1 193 ? 6.853 9.237 -15.870 1.00 94.94 193 SER A O 1
ATOM 1587 N N . ASN A 1 194 ? 6.829 10.087 -17.949 1.00 96.94 194 ASN A N 1
ATOM 1588 C CA . ASN A 1 194 ? 5.827 11.111 -17.659 1.00 96.94 194 ASN A CA 1
ATOM 1589 C C . ASN A 1 194 ? 4.452 10.504 -17.323 1.00 96.94 194 ASN A C 1
ATOM 1591 O O . ASN A 1 194 ? 3.821 10.914 -16.353 1.00 96.94 194 ASN A O 1
ATOM 1595 N N . ALA A 1 195 ? 4.002 9.487 -18.067 1.00 97.75 195 ALA A N 1
ATOM 1596 C CA . ALA A 1 195 ? 2.734 8.809 -17.787 1.00 97.75 195 ALA A CA 1
ATOM 1597 C C . ALA A 1 195 ? 2.763 8.113 -16.414 1.00 97.75 195 ALA A C 1
ATOM 1599 O O . ALA A 1 195 ? 1.811 8.218 -15.645 1.00 97.75 195 ALA A O 1
ATOM 1600 N N . ILE A 1 196 ? 3.886 7.477 -16.057 1.00 96.56 196 ILE A N 1
ATOM 1601 C CA . ILE A 1 196 ? 4.091 6.886 -14.723 1.00 96.56 196 ILE A CA 1
ATOM 1602 C C . ILE A 1 196 ? 4.130 7.974 -13.637 1.00 96.56 196 ILE A C 1
ATOM 1604 O O . ILE A 1 196 ? 3.551 7.800 -12.566 1.00 96.56 196 ILE A O 1
ATOM 1608 N N . GLY A 1 197 ? 4.769 9.115 -13.905 1.00 96.88 197 GLY A N 1
ATOM 1609 C CA . GLY A 1 197 ? 4.769 10.266 -13.001 1.00 96.88 197 GLY A CA 1
ATOM 1610 C C . GLY A 1 197 ? 3.358 10.795 -12.731 1.00 96.88 197 GLY A C 1
ATOM 1611 O O . GLY A 1 197 ? 2.997 11.010 -11.573 1.00 96.88 197 GLY A O 1
ATOM 1612 N N . ILE A 1 198 ? 2.537 10.926 -13.779 1.00 98.06 198 ILE A N 1
ATOM 1613 C CA . ILE A 1 198 ? 1.129 11.334 -13.674 1.00 98.06 198 ILE A CA 1
ATOM 1614 C C . ILE A 1 198 ? 0.311 10.298 -12.901 1.00 98.06 198 ILE A C 1
ATOM 1616 O O . ILE A 1 198 ? -0.514 10.673 -12.070 1.00 98.06 198 ILE A O 1
ATOM 1620 N N . MET A 1 199 ? 0.542 9.002 -13.118 1.00 97.69 199 MET A N 1
ATOM 1621 C CA . MET A 1 199 ? -0.100 7.941 -12.338 1.00 97.69 199 MET A CA 1
ATOM 1622 C C . MET A 1 199 ? 0.153 8.115 -10.841 1.00 97.69 199 MET A C 1
ATOM 1624 O O . MET A 1 199 ? -0.787 8.076 -10.051 1.00 97.69 199 MET A O 1
ATOM 1628 N N . LEU A 1 200 ? 1.409 8.340 -10.444 1.00 96.62 200 LEU A N 1
ATOM 1629 C CA . LEU A 1 200 ? 1.772 8.528 -9.041 1.00 96.62 200 LEU A CA 1
ATOM 1630 C C . LEU A 1 200 ? 1.143 9.802 -8.469 1.00 96.62 200 LEU A C 1
ATOM 1632 O O . LEU A 1 200 ? 0.510 9.749 -7.417 1.00 96.62 200 LEU A O 1
ATOM 1636 N N . SER A 1 201 ? 1.274 10.937 -9.161 1.00 97.81 201 SER A N 1
ATOM 1637 C CA . SER A 1 201 ? 0.759 12.218 -8.667 1.00 97.81 201 SER A CA 1
ATOM 1638 C C . SER A 1 201 ? -0.767 12.236 -8.565 1.00 97.81 201 SER A C 1
ATOM 1640 O O . SER A 1 201 ? -1.299 12.672 -7.547 1.00 97.81 201 SER A O 1
ATOM 1642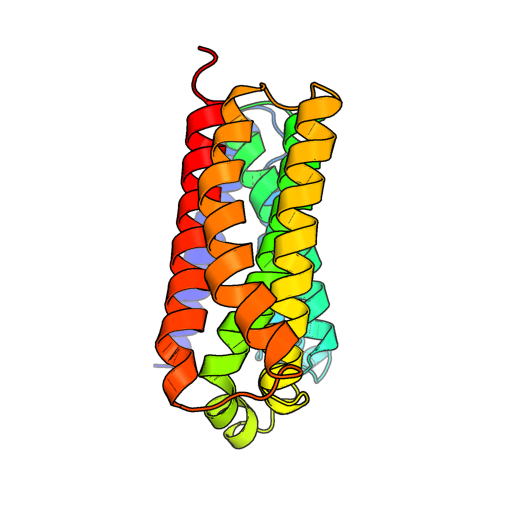 N N . SER A 1 202 ? -1.478 11.697 -9.559 1.00 97.81 202 SER A N 1
ATOM 1643 C CA . SER A 1 202 ? -2.940 11.555 -9.516 1.00 97.81 202 SER A CA 1
ATOM 1644 C C . SER A 1 202 ? -3.395 10.599 -8.411 1.00 97.81 202 SER A C 1
ATOM 1646 O O . SER A 1 202 ? -4.360 10.892 -7.713 1.00 97.81 202 SER A O 1
ATOM 1648 N N . THR A 1 203 ? -2.667 9.506 -8.176 1.00 96.19 203 THR A N 1
ATOM 1649 C CA . THR A 1 203 ? -2.950 8.568 -7.081 1.00 96.19 203 THR A CA 1
ATOM 1650 C C . THR A 1 203 ? -2.810 9.242 -5.711 1.00 96.19 203 THR A C 1
ATOM 1652 O O . THR A 1 203 ? -3.712 9.138 -4.878 1.00 96.19 203 THR A O 1
ATOM 1655 N N . TYR A 1 204 ? -1.733 10.002 -5.481 1.00 96.19 204 TYR A N 1
ATOM 1656 C CA . TYR A 1 204 ? -1.568 10.771 -4.242 1.00 96.19 204 TYR A CA 1
ATOM 1657 C C . TYR A 1 204 ? -2.614 11.879 -4.097 1.00 96.19 204 TYR A C 1
ATOM 1659 O O . TYR A 1 204 ? -3.185 12.038 -3.020 1.00 96.19 204 TYR A O 1
ATOM 1667 N N . ALA A 1 205 ? -2.916 12.609 -5.173 1.00 97.88 205 ALA A N 1
ATOM 1668 C CA . ALA A 1 205 ? -3.965 13.624 -5.169 1.00 97.88 205 ALA A CA 1
ATOM 1669 C C . ALA A 1 205 ? -5.336 13.016 -4.834 1.00 97.88 205 ALA A C 1
ATOM 1671 O O . ALA A 1 205 ? -6.079 13.589 -4.042 1.00 97.88 205 ALA A O 1
ATOM 1672 N N . SER A 1 206 ? -5.650 11.831 -5.370 1.00 97.00 206 SER A N 1
ATOM 1673 C CA . SER A 1 206 ? -6.863 11.082 -5.029 1.00 97.00 206 SER A CA 1
ATOM 1674 C C . SER A 1 206 ? -6.911 10.738 -3.544 1.00 97.00 206 SER A C 1
ATOM 1676 O O . SER A 1 206 ? -7.927 10.973 -2.900 1.00 97.00 206 SER A O 1
ATOM 1678 N N . PHE A 1 207 ? -5.815 10.232 -2.975 1.00 95.19 207 PHE A N 1
ATOM 1679 C CA . PHE A 1 207 ? -5.762 9.903 -1.551 1.00 95.19 207 PHE A CA 1
ATOM 1680 C C . PHE A 1 207 ? -5.944 11.142 -0.654 1.00 95.19 207 PHE A C 1
ATOM 1682 O O . PHE A 1 207 ? -6.717 11.106 0.302 1.00 95.19 207 PHE A O 1
ATOM 1689 N N . ILE A 1 208 ? -5.299 12.263 -0.996 1.00 95.94 208 ILE A N 1
ATOM 1690 C CA . ILE A 1 208 ? -5.436 13.534 -0.267 1.00 95.94 208 ILE A CA 1
ATOM 1691 C C . ILE A 1 208 ? -6.875 14.059 -0.351 1.00 95.94 208 ILE A C 1
ATOM 1693 O O . ILE A 1 208 ? -7.459 14.410 0.673 1.00 95.94 208 ILE A O 1
ATOM 1697 N N . LEU A 1 209 ? -7.473 14.082 -1.548 1.00 96.31 209 LEU A N 1
ATOM 1698 C CA . LEU A 1 209 ? -8.851 14.543 -1.742 1.00 96.31 209 LEU A CA 1
ATOM 1699 C C . LEU A 1 209 ? -9.875 13.619 -1.079 1.00 96.31 209 LEU A C 1
ATOM 1701 O O . LEU A 1 209 ? -10.884 14.104 -0.573 1.00 96.31 209 LEU A O 1
ATOM 1705 N N . PHE A 1 210 ? -9.607 12.313 -1.026 1.00 94.69 210 PHE A N 1
ATOM 1706 C CA . PHE A 1 210 ? -10.424 11.365 -0.275 1.00 94.69 210 PHE A CA 1
ATOM 1707 C C . PHE A 1 210 ? -10.433 11.701 1.224 1.00 94.69 210 PHE A C 1
ATOM 1709 O O . PHE A 1 210 ? -11.502 11.787 1.836 1.00 94.69 210 PHE A O 1
ATOM 1716 N N . GLY A 1 211 ? -9.255 11.956 1.805 1.00 91.81 211 GLY A N 1
ATOM 1717 C CA . GLY A 1 211 ? -9.126 12.396 3.196 1.00 91.81 211 GLY A CA 1
ATOM 1718 C C . GLY A 1 211 ? -9.831 13.730 3.449 1.00 91.81 211 GLY A C 1
ATOM 1719 O O . GLY A 1 211 ? -10.645 13.835 4.362 1.00 91.81 211 GLY A O 1
ATOM 1720 N N . PHE A 1 212 ? -9.594 14.726 2.592 1.00 93.44 212 PHE A N 1
ATOM 1721 C CA . PHE A 1 212 ? -10.213 16.048 2.703 1.00 93.44 212 PHE A CA 1
ATOM 1722 C C . PHE A 1 212 ? -11.745 15.988 2.609 1.00 93.44 212 PHE A C 1
ATOM 1724 O O . PHE A 1 212 ? -12.443 16.500 3.483 1.00 93.44 212 PHE A O 1
ATOM 1731 N N . GLY A 1 213 ? -12.286 15.288 1.607 1.00 91.75 213 GLY A N 1
ATOM 1732 C CA . GLY A 1 213 ? -13.730 15.101 1.442 1.00 91.75 213 GLY A CA 1
ATOM 1733 C C . GLY A 1 213 ? -14.383 14.353 2.608 1.00 91.75 213 GLY A C 1
ATOM 1734 O O . GLY A 1 213 ? -15.555 14.577 2.910 1.00 91.75 213 GLY A O 1
ATOM 1735 N N . SER A 1 214 ? -13.624 13.507 3.308 1.00 87.62 214 SER A N 1
ATOM 1736 C CA . SER A 1 214 ? -14.108 12.811 4.503 1.00 87.62 214 SER A CA 1
ATOM 1737 C C . SER A 1 214 ? -14.260 13.742 5.714 1.00 87.62 214 SER A C 1
ATOM 1739 O O . SER A 1 214 ? -15.134 13.497 6.543 1.00 87.62 214 SER A O 1
ATOM 1741 N N . VAL A 1 215 ? -13.462 14.814 5.802 1.00 86.44 215 VAL A N 1
ATOM 1742 C CA . VAL A 1 215 ? -13.476 15.780 6.920 1.00 86.44 215 VAL A CA 1
ATOM 1743 C C . VAL A 1 215 ? -14.515 16.891 6.734 1.00 86.44 215 VAL A C 1
ATOM 1745 O O . VAL A 1 215 ? -15.071 17.354 7.720 1.00 86.44 215 VAL A O 1
ATOM 1748 N N . LEU A 1 216 ? -14.848 17.276 5.497 1.00 82.19 216 LEU A N 1
ATOM 1749 C CA . LEU A 1 216 ? -15.774 18.381 5.163 1.00 82.19 216 LEU A CA 1
ATOM 1750 C C . LEU A 1 216 ? -17.257 18.195 5.587 1.00 82.19 216 LEU A C 1
ATOM 1752 O O . LEU A 1 216 ? -18.132 18.879 5.063 1.00 82.19 216 LEU A O 1
ATOM 1756 N N . ASN A 1 217 ? -17.569 17.250 6.477 1.00 59.19 217 ASN A N 1
ATOM 1757 C CA . ASN A 1 217 ? -18.902 17.089 7.084 1.00 59.19 217 ASN A CA 1
ATOM 1758 C C . ASN A 1 217 ? -18.903 17.268 8.611 1.00 59.19 217 ASN A C 1
ATOM 1760 O O . ASN A 1 217 ? -19.874 16.882 9.262 1.00 59.19 217 ASN A O 1
ATOM 1764 N N . PHE A 1 218 ? -17.825 17.817 9.170 1.00 49.12 218 PHE A N 1
ATOM 1765 C CA . PHE A 1 218 ? -17.902 18.599 10.404 1.00 49.12 218 PHE A CA 1
ATOM 1766 C C . PHE A 1 218 ? -18.219 20.049 10.040 1.00 49.12 218 PHE A C 1
ATOM 1768 O O . PHE A 1 218 ? -18.979 20.679 10.804 1.00 49.12 218 PHE A O 1
#

Sequence (218 aa):
SKNSAIIISLIVYLIFLATVLAISEFSGRPLIVFFGMWALITWWYSDTIFLGRLVGFRIKTHFVGEFVTYLLAYPLYTVGVWLIYTDLNVKGVVFSLIMGVFAISGLMLKDLKDISADRMAGFKTFGAVFPPSELIKFACYLLILYNILIFSFAYLKVFNYQVLLIVLPFIVFLKFTFCHFWRKKWRLELSDSNAIGIMLSSTYASFILFGFGSVLNF